Protein AF-A0A7J4KVK4-F1 (afdb_monomer_lite)

pLDDT: mean 84.07, std 10.86, range [51.5, 96.31]

Organism: NCBI:txid3101447

Sequence (236 aa):
MPGIVFKVLVAAIILAALIAIFYQSFAYLFYPVKDLQAEIEKGFEL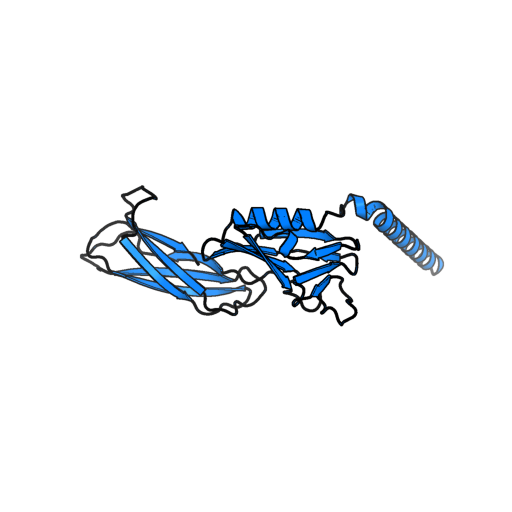AKANEGKIVESELFVAKAVQVLNTKNFEDSSTLAVFECTDFELCCKDTEECSLGLSFNTERKTLSVEKDSAVSPYYRCLYDRRLFVCKAFFGIKPAQAEISSVKAEKTLKLEQSSQLLIEFKYSNIGELDAFEELTARVQVFDKEDNNPLKQALFETEKAIPKIKAGEEKSSSIIAEFSRAGSFDVKIEI

Structure (mmCIF, N/CA/C/O backbone):
data_AF-A0A7J4KVK4-F1
#
_entry.id   AF-A0A7J4KVK4-F1
#
loop_
_atom_site.group_PDB
_atom_site.id
_atom_site.type_symbol
_atom_site.label_atom_id
_atom_site.label_alt_id
_atom_site.label_comp_id
_atom_site.label_asym_id
_atom_site.label_entity_id
_atom_site.label_seq_id
_atom_site.pdbx_PDB_ins_code
_atom_site.Cartn_x
_atom_site.Cartn_y
_atom_site.Cartn_z
_atom_site.occupancy
_atom_site.B_iso_or_equiv
_atom_site.auth_seq_id
_atom_site.auth_comp_id
_atom_site.auth_asym_id
_atom_site.auth_atom_id
_atom_site.pdbx_PDB_model_num
ATOM 1 N N . MET A 1 1 ? 61.123 6.813 -9.281 1.00 54.22 1 MET A N 1
ATOM 2 C CA . MET A 1 1 ? 59.744 6.757 -8.743 1.00 54.22 1 MET A CA 1
ATOM 3 C C . MET A 1 1 ? 58.605 7.042 -9.744 1.00 54.22 1 MET A C 1
ATOM 5 O O . MET A 1 1 ? 57.563 6.432 -9.541 1.00 54.22 1 MET A O 1
ATOM 9 N N . PRO A 1 2 ? 58.732 7.832 -10.838 1.00 60.94 2 PRO A N 1
ATOM 10 C CA . PRO A 1 2 ? 57.579 8.113 -11.720 1.00 60.94 2 PRO A CA 1
ATOM 11 C C . PRO A 1 2 ? 57.110 6.908 -12.562 1.00 60.94 2 PRO A C 1
ATOM 13 O O . PRO A 1 2 ? 55.928 6.785 -12.869 1.00 60.94 2 PRO A O 1
ATOM 16 N N . GLY A 1 3 ? 58.004 5.961 -12.875 1.00 66.25 3 GLY A N 1
ATOM 17 C CA . GLY A 1 3 ? 57.658 4.771 -13.665 1.00 66.25 3 GLY A CA 1
ATOM 18 C C . GLY A 1 3 ? 56.798 3.729 -12.938 1.00 66.25 3 GLY A C 1
ATOM 19 O O . GLY A 1 3 ? 56.128 2.940 -13.596 1.00 66.25 3 GLY A O 1
ATOM 20 N N . ILE A 1 4 ? 56.791 3.716 -11.599 1.00 75.94 4 ILE A N 1
ATOM 21 C CA . ILE A 1 4 ? 55.932 2.808 -10.817 1.00 75.94 4 ILE A CA 1
ATOM 22 C C . ILE A 1 4 ? 54.505 3.361 -10.785 1.00 75.94 4 ILE A C 1
ATOM 24 O O . ILE A 1 4 ? 53.563 2.627 -11.058 1.00 75.94 4 ILE A O 1
ATOM 28 N N . VAL A 1 5 ? 54.359 4.670 -10.555 1.00 79.00 5 VAL A N 1
ATOM 29 C CA . VAL A 1 5 ? 53.058 5.357 -10.543 1.00 79.00 5 VAL A CA 1
ATOM 30 C C . VAL A 1 5 ? 52.348 5.214 -11.893 1.00 79.00 5 VAL A C 1
ATOM 32 O O . VAL A 1 5 ? 51.176 4.856 -11.933 1.00 79.00 5 VAL A O 1
ATOM 35 N N . PHE A 1 6 ? 53.072 5.391 -13.004 1.00 83.19 6 PHE A N 1
ATOM 36 C CA . PHE A 1 6 ? 52.513 5.214 -14.348 1.00 83.19 6 PHE A CA 1
ATOM 37 C C . PHE A 1 6 ? 52.029 3.778 -14.611 1.00 83.19 6 PHE A C 1
ATOM 39 O O . PHE A 1 6 ? 50.934 3.579 -15.129 1.00 83.19 6 PHE A O 1
ATOM 46 N N . LYS A 1 7 ? 52.801 2.761 -14.203 1.00 84.38 7 LYS A N 1
ATOM 47 C CA . LYS A 1 7 ? 52.412 1.348 -14.367 1.00 84.38 7 LYS A CA 1
ATOM 48 C C . LYS A 1 7 ? 51.175 0.981 -13.547 1.00 84.38 7 LYS A C 1
ATOM 50 O O . LYS A 1 7 ? 50.325 0.250 -14.045 1.00 84.38 7 LYS A O 1
ATOM 55 N N . VAL A 1 8 ? 51.061 1.499 -12.323 1.00 86.69 8 VAL A N 1
ATOM 56 C CA . VAL A 1 8 ? 49.885 1.281 -11.464 1.00 86.69 8 VAL A CA 1
ATOM 57 C C . VAL A 1 8 ? 48.644 1.938 -12.066 1.00 86.69 8 VAL A C 1
ATOM 59 O O . VAL A 1 8 ? 47.591 1.309 -12.114 1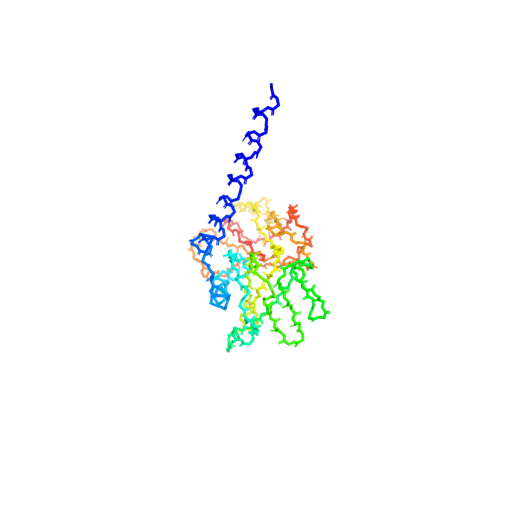.00 86.69 8 VAL A O 1
ATOM 62 N N . LEU A 1 9 ? 48.772 3.159 -12.595 1.00 89.50 9 LEU A N 1
ATOM 63 C CA . LEU A 1 9 ? 47.665 3.861 -13.248 1.00 89.50 9 LEU A CA 1
ATOM 64 C C . LEU A 1 9 ? 47.160 3.100 -14.485 1.00 89.50 9 LEU A C 1
ATOM 66 O O . LEU A 1 9 ? 45.962 2.883 -14.633 1.00 89.50 9 LEU A O 1
ATOM 70 N N . VAL A 1 10 ? 48.074 2.641 -15.346 1.00 90.06 10 VAL A N 1
ATOM 71 C CA . VAL A 1 10 ? 47.724 1.855 -16.540 1.00 90.06 10 VAL A CA 1
ATOM 72 C C . VAL A 1 10 ? 47.058 0.532 -16.152 1.00 90.06 10 VAL A C 1
ATOM 74 O O . VAL A 1 10 ? 46.044 0.169 -16.742 1.00 90.06 10 VAL A O 1
ATOM 77 N N . ALA A 1 11 ? 47.565 -0.161 -15.128 1.00 91.06 11 ALA A N 1
ATOM 78 C CA . ALA A 1 11 ? 46.945 -1.386 -14.627 1.00 91.06 11 ALA A CA 1
ATOM 79 C C . ALA A 1 11 ? 45.529 -1.142 -14.074 1.00 91.06 11 ALA A C 1
ATOM 81 O O . ALA A 1 11 ? 44.636 -1.943 -14.336 1.00 91.06 11 ALA A O 1
ATOM 82 N N . ALA A 1 12 ? 45.301 -0.027 -13.371 1.00 91.12 12 ALA A N 1
ATOM 83 C CA . ALA A 1 12 ? 43.978 0.344 -12.869 1.00 91.12 12 ALA A CA 1
ATOM 84 C C . ALA A 1 12 ? 42.988 0.646 -14.005 1.00 91.12 12 ALA A C 1
ATOM 86 O O . ALA A 1 12 ? 41.846 0.201 -13.945 1.00 91.12 12 ALA A O 1
ATOM 87 N N . ILE A 1 13 ? 43.429 1.338 -15.063 1.00 93.25 13 ILE A N 1
ATOM 88 C CA . ILE A 1 13 ? 42.598 1.607 -16.248 1.00 93.25 13 ILE A CA 1
ATOM 89 C C . ILE A 1 13 ? 42.237 0.300 -16.961 1.00 93.25 13 ILE A C 1
ATOM 91 O O .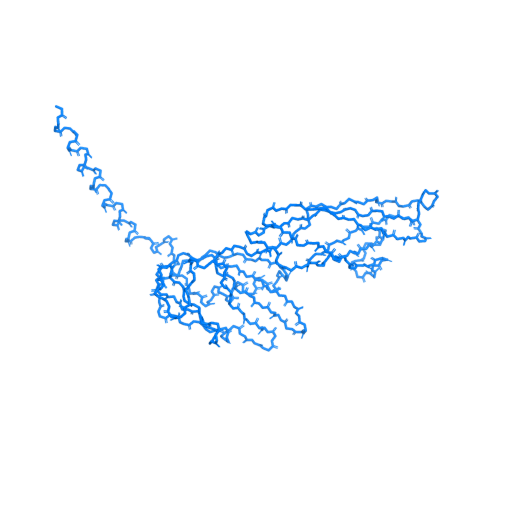 ILE A 1 13 ? 41.074 0.088 -17.295 1.00 93.25 13 ILE A O 1
ATOM 95 N N . ILE A 1 14 ? 43.209 -0.598 -17.161 1.00 92.69 14 ILE A N 1
ATOM 96 C CA . ILE A 1 14 ? 42.968 -1.906 -17.788 1.00 92.69 14 ILE A CA 1
ATOM 97 C C . ILE A 1 14 ? 42.003 -2.739 -16.938 1.00 92.69 14 ILE A C 1
ATOM 99 O O . ILE A 1 14 ? 41.073 -3.331 -17.479 1.00 92.69 14 ILE A O 1
ATOM 103 N N . LEU A 1 15 ? 42.180 -2.759 -15.615 1.00 94.19 15 LEU A N 1
ATOM 104 C CA . LEU A 1 15 ? 41.285 -3.468 -14.703 1.00 94.19 15 LEU A CA 1
ATOM 105 C C . LEU A 1 15 ? 3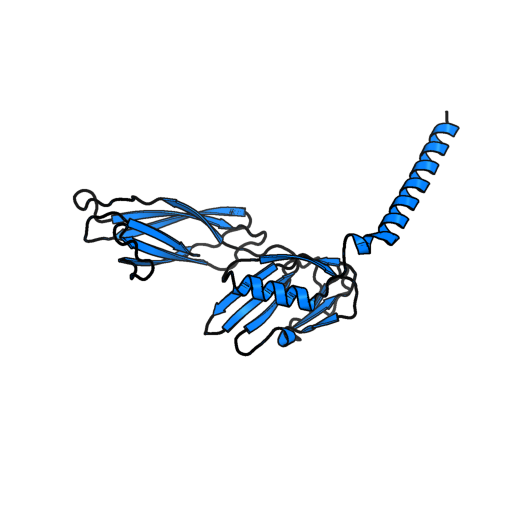9.864 -2.888 -14.739 1.00 94.19 15 LEU A C 1
ATOM 107 O O . LEU A 1 15 ? 38.908 -3.649 -14.835 1.00 94.19 15 LEU A O 1
ATOM 111 N N . ALA A 1 16 ? 39.716 -1.561 -14.724 1.00 92.19 16 ALA A N 1
ATOM 112 C CA . ALA A 1 16 ? 38.416 -0.903 -14.841 1.00 92.19 16 ALA A CA 1
ATOM 113 C C . ALA A 1 16 ? 37.737 -1.213 -16.185 1.00 92.19 16 ALA A C 1
ATOM 115 O O . ALA A 1 16 ? 36.544 -1.502 -16.212 1.00 92.19 16 ALA A O 1
ATOM 116 N N . ALA A 1 17 ? 38.495 -1.229 -17.286 1.00 92.12 17 ALA A N 1
ATOM 117 C CA . ALA A 1 17 ? 37.983 -1.609 -18.600 1.00 92.12 17 ALA A CA 1
ATOM 118 C C . ALA A 1 17 ? 37.543 -3.082 -18.642 1.00 92.12 17 ALA A C 1
ATOM 120 O O . ALA A 1 17 ? 36.482 -3.387 -19.177 1.00 92.12 17 ALA A O 1
ATOM 121 N N . LEU A 1 18 ? 38.312 -3.993 -18.037 1.00 91.94 18 LEU A N 1
ATOM 122 C CA . LEU A 1 18 ? 37.942 -5.408 -17.939 1.00 91.94 18 LEU A CA 1
ATOM 123 C C . LEU A 1 18 ? 36.696 -5.618 -17.074 1.00 91.94 18 LEU A C 1
ATOM 125 O O . LEU A 1 18 ? 35.830 -6.399 -17.457 1.00 91.94 18 LEU A O 1
ATOM 129 N N . ILE A 1 19 ? 36.573 -4.902 -15.951 1.00 88.44 19 ILE A N 1
ATOM 130 C CA . ILE A 1 19 ? 35.366 -4.922 -15.115 1.00 88.44 19 ILE A CA 1
ATOM 131 C C . ILE A 1 19 ? 34.169 -4.389 -15.905 1.00 88.44 19 ILE A C 1
ATOM 133 O O . ILE A 1 19 ? 33.115 -5.012 -15.876 1.00 88.44 19 ILE A O 1
ATOM 137 N N . ALA A 1 20 ? 34.325 -3.291 -16.649 1.00 84.44 20 ALA A N 1
ATOM 138 C CA . ALA A 1 20 ? 33.256 -2.732 -17.473 1.00 84.44 20 ALA A CA 1
ATOM 139 C C . ALA A 1 20 ? 32.810 -3.705 -18.577 1.00 84.44 20 ALA A C 1
ATOM 141 O O . ALA A 1 20 ? 31.614 -3.929 -18.739 1.00 84.44 20 ALA A O 1
ATOM 142 N N . ILE A 1 21 ? 33.751 -4.345 -19.282 1.00 85.75 21 ILE A N 1
ATOM 143 C CA . ILE A 1 21 ? 33.449 -5.361 -20.304 1.00 85.75 21 ILE A CA 1
ATOM 144 C C . ILE A 1 21 ? 32.762 -6.573 -19.673 1.00 85.75 21 ILE A C 1
ATOM 146 O O . ILE A 1 21 ? 31.786 -7.077 -20.228 1.00 85.75 21 ILE A O 1
ATOM 150 N N . PHE A 1 22 ? 33.244 -7.038 -18.517 1.00 84.12 22 PHE A N 1
ATOM 151 C CA . PHE A 1 22 ? 32.629 -8.145 -17.790 1.00 84.12 22 PHE A CA 1
ATOM 152 C C . PHE A 1 22 ? 31.205 -7.789 -17.359 1.00 84.12 22 PHE A C 1
ATOM 154 O O . PHE A 1 22 ? 30.279 -8.553 -17.607 1.00 84.12 22 PHE A O 1
ATOM 161 N N . TYR A 1 23 ? 31.001 -6.599 -16.798 1.00 78.69 23 TYR A N 1
ATOM 162 C CA . TYR A 1 23 ? 29.679 -6.129 -16.407 1.00 78.69 23 TYR A CA 1
ATOM 163 C C . TYR A 1 23 ? 28.755 -6.038 -17.624 1.00 78.69 23 TYR A C 1
ATOM 165 O O . TYR A 1 23 ? 27.679 -6.612 -17.616 1.00 78.69 23 TYR A O 1
ATOM 173 N N . GLN A 1 24 ? 29.195 -5.435 -18.726 1.00 75.56 24 GLN A N 1
ATOM 174 C CA . GLN A 1 24 ? 28.381 -5.301 -19.935 1.00 75.56 24 GLN A CA 1
ATOM 175 C C . GLN A 1 24 ? 28.065 -6.653 -20.602 1.00 75.56 24 GLN A C 1
ATOM 177 O O . GLN A 1 24 ? 26.978 -6.836 -21.143 1.00 75.56 24 GLN A O 1
ATOM 182 N N . SER A 1 25 ? 28.991 -7.616 -20.532 1.00 77.31 25 SER A N 1
ATOM 183 C CA . SER A 1 25 ? 28.839 -8.939 -21.155 1.00 77.31 25 SER A CA 1
ATOM 184 C C . SER A 1 25 ? 28.104 -9.953 -20.281 1.00 77.31 25 SER A C 1
ATOM 186 O O . SER A 1 25 ? 27.640 -10.953 -20.811 1.00 77.31 25 SER A O 1
ATOM 188 N N . PHE A 1 26 ? 28.019 -9.744 -18.965 1.00 74.12 26 PHE A N 1
ATOM 189 C CA . PHE A 1 26 ? 27.413 -10.702 -18.032 1.00 74.12 26 PHE A CA 1
ATOM 190 C C . PHE A 1 26 ? 26.293 -10.100 -17.169 1.00 74.12 26 PHE A C 1
ATOM 192 O O . PHE A 1 26 ? 25.634 -10.849 -16.454 1.00 74.12 26 PHE A O 1
ATOM 199 N N . ALA A 1 27 ? 26.006 -8.794 -17.253 1.00 64.06 27 ALA A N 1
ATOM 200 C CA . ALA A 1 27 ? 24.924 -8.150 -16.495 1.00 64.06 27 ALA A CA 1
ATOM 201 C C . ALA A 1 27 ? 23.565 -8.823 -16.721 1.00 64.06 27 ALA A C 1
ATOM 203 O O . ALA A 1 27 ? 22.820 -8.999 -15.763 1.00 64.06 27 ALA A O 1
ATOM 204 N N . TYR A 1 28 ? 23.272 -9.287 -17.940 1.00 60.38 28 TYR A N 1
ATOM 205 C CA . TYR A 1 28 ? 22.006 -9.963 -18.250 1.00 60.38 28 TYR A CA 1
ATOM 206 C C . TYR A 1 28 ? 21.816 -11.305 -17.514 1.00 60.38 28 TYR A C 1
ATOM 208 O O . TYR A 1 28 ? 20.685 -11.764 -17.382 1.00 60.38 28 TYR A O 1
ATOM 216 N N . LEU A 1 29 ? 22.894 -11.951 -17.041 1.00 64.38 29 LEU A N 1
ATOM 217 C CA . LEU A 1 29 ? 22.801 -13.179 -16.236 1.00 64.38 29 LEU A CA 1
ATOM 218 C C . LEU A 1 29 ? 22.441 -12.888 -14.776 1.00 64.38 29 LEU A C 1
ATOM 220 O O . LEU A 1 29 ? 21.858 -13.743 -14.115 1.00 64.38 29 LEU A O 1
ATOM 224 N N . PHE A 1 30 ? 22.799 -11.705 -14.272 1.00 61.00 30 PHE A N 1
ATOM 225 C CA . PHE A 1 30 ? 22.498 -11.280 -12.903 1.00 61.00 30 PHE A CA 1
ATOM 226 C C . PHE A 1 30 ? 21.196 -10.470 -12.821 1.00 61.00 30 PHE A C 1
ATOM 228 O O . PHE A 1 30 ? 20.533 -10.495 -11.789 1.00 61.00 30 PHE A O 1
ATOM 235 N N . TYR A 1 31 ? 20.801 -9.823 -13.920 1.00 59.72 31 TYR A N 1
ATOM 236 C CA . TYR A 1 31 ? 19.560 -9.067 -14.069 1.00 59.72 31 TYR A CA 1
ATOM 237 C C . TYR A 1 31 ? 18.799 -9.587 -15.293 1.00 59.72 31 TYR A C 1
ATOM 239 O O . TYR A 1 31 ? 18.891 -8.992 -16.372 1.00 59.72 31 TYR A O 1
ATOM 247 N N . PRO A 1 32 ? 18.086 -10.725 -15.180 1.00 62.38 32 PRO A N 1
ATOM 248 C CA . PRO A 1 32 ? 17.264 -11.195 -16.280 1.00 62.38 32 PRO A CA 1
ATOM 249 C C . PRO A 1 32 ? 16.230 -10.118 -16.595 1.00 62.38 32 PRO A C 1
ATOM 251 O O . PRO A 1 32 ? 15.482 -9.692 -15.715 1.00 62.38 32 PRO A O 1
ATOM 254 N N . VAL A 1 33 ? 16.201 -9.677 -17.851 1.00 66.94 33 VAL A N 1
ATOM 255 C CA . VAL A 1 33 ? 15.139 -8.809 -18.357 1.00 66.94 33 VAL A CA 1
ATOM 256 C C . VAL A 1 33 ? 13.840 -9.582 -18.200 1.00 66.94 33 VAL A C 1
ATOM 258 O O . VAL A 1 33 ? 13.616 -10.579 -18.890 1.00 66.94 33 VAL A O 1
ATOM 261 N N . LYS A 1 34 ? 13.017 -9.170 -17.242 1.00 71.06 34 LYS A N 1
ATOM 262 C CA . LYS A 1 34 ? 11.710 -9.781 -17.037 1.00 71.06 34 LYS A CA 1
ATOM 263 C C . LYS A 1 34 ? 10.688 -9.081 -17.926 1.00 71.06 34 LYS A C 1
ATOM 265 O O . LYS A 1 34 ? 10.829 -7.904 -18.253 1.00 71.06 34 LYS A O 1
ATOM 270 N N . ASP A 1 35 ? 9.653 -9.819 -18.303 1.00 80.75 35 ASP A N 1
ATOM 271 C CA . ASP A 1 35 ? 8.505 -9.249 -18.997 1.00 80.75 35 ASP A CA 1
ATOM 272 C C . ASP A 1 35 ? 7.730 -8.340 -18.032 1.00 80.75 35 ASP A C 1
ATOM 274 O O . ASP A 1 35 ? 7.173 -8.808 -17.035 1.00 80.75 35 ASP A O 1
ATOM 278 N N . LEU A 1 36 ? 7.724 -7.035 -18.318 1.00 82.25 36 LEU A N 1
ATOM 279 C CA . LEU A 1 36 ? 7.067 -6.027 -17.490 1.00 82.25 36 LEU A CA 1
ATOM 280 C C . LEU A 1 36 ? 5.567 -6.311 -17.356 1.00 82.25 36 LEU A C 1
ATOM 282 O O . LEU A 1 36 ? 5.014 -6.118 -16.275 1.00 82.25 36 LEU A O 1
ATOM 286 N N . GLN A 1 37 ? 4.913 -6.810 -18.411 1.00 87.75 37 GLN A N 1
ATOM 287 C CA . GLN A 1 37 ? 3.494 -7.144 -18.341 1.00 87.75 37 GLN A CA 1
ATOM 288 C C . GLN A 1 37 ? 3.253 -8.277 -17.335 1.00 87.75 37 GLN A C 1
ATOM 290 O O . GLN A 1 37 ? 2.449 -8.124 -16.416 1.00 87.75 37 GLN A O 1
ATOM 295 N N . ALA A 1 38 ? 3.987 -9.383 -17.460 1.00 88.12 38 ALA A N 1
ATOM 296 C CA . ALA A 1 38 ? 3.823 -10.536 -16.575 1.00 88.12 38 ALA A CA 1
ATOM 297 C C . ALA A 1 38 ? 4.128 -10.197 -15.102 1.00 88.12 38 ALA A C 1
ATOM 299 O O . ALA A 1 38 ? 3.473 -10.702 -14.189 1.00 88.12 38 ALA A O 1
ATOM 300 N N . GLU A 1 39 ? 5.107 -9.326 -14.848 1.00 88.06 39 GLU A N 1
ATOM 301 C CA . GLU A 1 39 ? 5.448 -8.907 -13.484 1.00 88.06 39 GLU A CA 1
ATOM 302 C C . GLU A 1 39 ? 4.397 -7.973 -12.874 1.00 88.06 39 GLU A C 1
ATOM 304 O O . GLU A 1 39 ? 4.123 -8.089 -11.679 1.00 88.06 39 GLU A O 1
ATOM 309 N N . ILE A 1 40 ? 3.760 -7.111 -13.676 1.00 90.94 40 ILE A N 1
ATOM 310 C CA . ILE A 1 40 ? 2.615 -6.306 -13.224 1.00 90.94 40 ILE A CA 1
ATOM 311 C C . ILE A 1 40 ? 1.416 -7.207 -12.910 1.00 90.94 40 ILE A C 1
ATOM 313 O O . ILE A 1 40 ? 0.812 -7.053 -11.851 1.00 90.94 40 ILE A O 1
ATOM 317 N N . GLU A 1 41 ? 1.094 -8.175 -13.775 1.00 93.12 41 GLU A N 1
ATOM 318 C CA . GLU A 1 41 ? 0.010 -9.143 -13.534 1.00 93.12 41 GLU A CA 1
ATOM 319 C C . GLU A 1 41 ? 0.235 -9.897 -12.217 1.00 93.12 41 GLU A C 1
ATOM 321 O O . GLU A 1 41 ? -0.639 -9.940 -11.350 1.00 93.12 41 GLU A O 1
ATOM 326 N N . LYS A 1 42 ? 1.449 -10.417 -12.015 1.00 93.19 42 LYS A N 1
ATOM 327 C CA . LYS A 1 42 ? 1.838 -11.085 -10.770 1.00 93.19 42 LYS A CA 1
ATOM 328 C C . LYS A 1 42 ? 1.753 -10.151 -9.559 1.00 93.19 42 LYS A C 1
ATOM 330 O O . LYS A 1 42 ? 1.289 -10.572 -8.500 1.00 93.19 42 LYS A O 1
ATOM 335 N N . GLY A 1 43 ? 2.198 -8.903 -9.702 1.00 93.44 43 GLY A N 1
ATOM 336 C CA . GLY A 1 43 ? 2.107 -7.880 -8.662 1.00 93.44 43 GLY A CA 1
ATOM 337 C C . GLY A 1 43 ? 0.662 -7.601 -8.248 1.00 93.44 43 GLY A C 1
ATOM 338 O O . GLY A 1 43 ? 0.359 -7.572 -7.055 1.00 93.44 43 GLY A O 1
ATOM 339 N N . PHE A 1 44 ? -0.249 -7.482 -9.216 1.00 95.62 44 PHE A 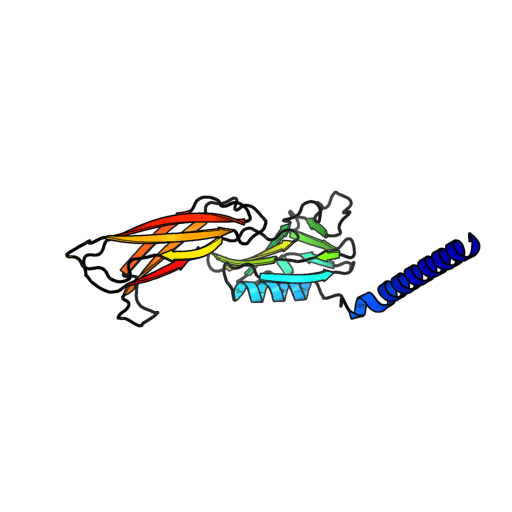N 1
ATOM 340 C CA . PHE A 1 44 ? -1.679 -7.319 -8.958 1.00 95.62 44 PHE A CA 1
ATOM 341 C C . PHE A 1 44 ? -2.300 -8.535 -8.282 1.00 95.62 44 PHE A C 1
ATOM 343 O O . PHE A 1 44 ? -3.028 -8.356 -7.312 1.00 95.62 44 PHE A O 1
ATOM 350 N N . GLU A 1 45 ? -1.990 -9.759 -8.705 1.00 95.12 45 GLU A N 1
ATOM 351 C CA . GLU A 1 45 ? -2.515 -10.958 -8.038 1.00 95.12 45 GLU A CA 1
ATOM 352 C C . GLU A 1 45 ? -2.046 -11.065 -6.578 1.00 95.12 45 GLU A C 1
ATOM 354 O O . GLU A 1 45 ? -2.840 -11.356 -5.679 1.00 95.12 45 GLU A O 1
ATOM 359 N N . LEU A 1 46 ? -0.779 -10.739 -6.301 1.00 94.88 46 LEU A N 1
ATOM 360 C CA . LEU A 1 46 ? -0.269 -10.680 -4.928 1.00 94.88 46 LEU A CA 1
ATOM 361 C C . LEU A 1 46 ? -0.946 -9.577 -4.103 1.00 94.88 46 LEU A C 1
ATOM 363 O O . LEU A 1 46 ? -1.249 -9.794 -2.928 1.00 94.88 46 LEU A O 1
ATOM 367 N N . ALA A 1 47 ? -1.204 -8.413 -4.702 1.00 95.50 47 ALA A N 1
ATOM 368 C CA . ALA A 1 47 ? -1.881 -7.302 -4.040 1.00 95.50 47 ALA A CA 1
ATOM 369 C C . ALA A 1 47 ? -3.379 -7.571 -3.811 1.00 95.50 47 ALA A C 1
ATOM 371 O O . ALA A 1 47 ? -3.913 -7.164 -2.784 1.00 95.50 47 ALA A O 1
ATOM 372 N N . LYS A 1 48 ? -4.059 -8.310 -4.700 1.00 94.56 48 LYS A N 1
ATOM 373 C CA . LYS A 1 48 ? -5.433 -8.797 -4.475 1.00 94.56 48 LYS A CA 1
ATOM 374 C C . LYS A 1 48 ? -5.494 -9.762 -3.290 1.00 94.56 48 LYS A C 1
ATOM 376 O O . LYS A 1 48 ? -6.406 -9.674 -2.477 1.00 94.56 48 LYS A O 1
ATOM 381 N N . ALA A 1 49 ? -4.507 -10.653 -3.162 1.00 93.69 49 ALA A N 1
ATOM 382 C CA . ALA A 1 49 ? -4.410 -11.568 -2.023 1.00 93.69 49 ALA A CA 1
ATOM 383 C C . ALA A 1 49 ? -4.095 -10.852 -0.692 1.00 93.69 49 ALA A C 1
ATOM 385 O O . ALA A 1 49 ? -4.400 -11.380 0.376 1.00 93.69 49 ALA A O 1
ATOM 386 N N . ASN A 1 50 ? -3.498 -9.658 -0.753 1.00 91.88 50 ASN A N 1
ATOM 387 C CA . ASN A 1 50 ? -3.143 -8.822 0.394 1.00 91.88 50 ASN A CA 1
ATOM 388 C C . ASN A 1 50 ? -3.868 -7.472 0.320 1.00 91.88 50 ASN A C 1
ATOM 390 O O . ASN A 1 50 ? -3.227 -6.421 0.305 1.00 91.88 50 ASN A O 1
ATOM 394 N N . GLU A 1 51 ? -5.199 -7.514 0.247 1.00 89.62 51 GLU A N 1
ATOM 395 C CA . GLU A 1 51 ? -6.033 -6.326 0.062 1.00 89.62 51 GLU A CA 1
ATOM 396 C C . GLU A 1 51 ? -5.642 -5.173 1.007 1.00 89.62 51 GLU A C 1
ATOM 398 O O . GLU A 1 51 ? -5.387 -5.365 2.197 1.00 89.62 51 GLU A O 1
ATOM 403 N N . GLY A 1 52 ? -5.554 -3.965 0.447 1.00 87.19 52 GLY A N 1
ATOM 404 C CA . GLY A 1 52 ? -5.192 -2.736 1.150 1.00 87.19 52 GLY A CA 1
ATOM 405 C C . GLY A 1 52 ? -3.700 -2.556 1.418 1.00 87.19 52 GLY A C 1
ATOM 406 O O . GLY A 1 52 ? -3.270 -1.429 1.669 1.00 87.19 52 GLY A O 1
ATOM 407 N N . LYS A 1 53 ? -2.885 -3.609 1.289 1.00 91.69 53 LYS A N 1
ATOM 408 C CA . LYS A 1 53 ? -1.442 -3.551 1.537 1.00 91.69 53 LYS A CA 1
ATOM 409 C C . LYS A 1 53 ? -0.647 -3.344 0.251 1.00 91.69 53 LYS A C 1
ATOM 411 O O . LYS A 1 53 ? -0.989 -3.849 -0.815 1.00 91.69 53 LYS A O 1
ATOM 416 N N . ILE A 1 54 ? 0.452 -2.613 0.383 1.00 93.31 54 ILE A N 1
ATOM 417 C CA . ILE A 1 54 ? 1.480 -2.457 -0.634 1.00 93.31 54 ILE A CA 1
ATOM 418 C C . ILE A 1 54 ? 2.294 -3.747 -0.718 1.00 93.31 54 ILE A C 1
ATOM 420 O O . ILE A 1 54 ? 2.807 -4.243 0.286 1.00 93.31 54 ILE A O 1
ATOM 424 N N . VAL A 1 55 ? 2.452 -4.238 -1.941 1.00 93.44 55 VAL A N 1
ATOM 425 C CA . VAL A 1 55 ? 3.379 -5.300 -2.323 1.00 93.44 55 VAL A CA 1
ATOM 426 C C . VAL A 1 55 ? 4.452 -4.690 -3.217 1.00 93.44 55 VAL A C 1
ATOM 428 O O . VAL A 1 55 ? 4.142 -3.924 -4.123 1.00 93.44 55 VAL A O 1
ATOM 431 N N . GLU A 1 56 ? 5.710 -5.021 -2.971 1.00 91.12 56 GLU A N 1
ATOM 432 C CA . GLU A 1 56 ? 6.851 -4.525 -3.740 1.00 91.12 56 GLU A CA 1
ATOM 433 C C . GLU A 1 56 ? 7.375 -5.609 -4.687 1.00 91.12 56 GLU A C 1
ATOM 435 O O . GLU A 1 56 ? 7.374 -6.796 -4.350 1.00 91.12 56 GLU A O 1
ATOM 440 N N . SER A 1 57 ? 7.830 -5.200 -5.872 1.00 84.00 57 SER A N 1
ATOM 441 C CA . SER A 1 57 ? 8.617 -6.049 -6.764 1.00 84.00 57 SER A CA 1
ATOM 442 C C . SER A 1 57 ? 9.835 -5.285 -7.267 1.00 84.00 57 SER A C 1
ATOM 444 O O . SER A 1 57 ? 9.715 -4.134 -7.673 1.00 84.00 57 SER A O 1
ATOM 446 N N . GLU A 1 58 ? 10.994 -5.938 -7.292 1.00 75.06 58 GLU A N 1
ATOM 447 C CA . GLU A 1 58 ? 12.180 -5.417 -7.967 1.00 75.06 58 GLU A CA 1
ATOM 448 C C . GLU A 1 58 ? 12.205 -5.908 -9.415 1.00 75.06 58 GLU A C 1
ATOM 450 O O . GLU A 1 58 ? 12.136 -7.118 -9.703 1.00 75.06 58 GLU A O 1
ATOM 455 N N . LEU A 1 59 ? 12.314 -4.956 -10.341 1.00 75.75 59 LEU A N 1
ATOM 456 C CA . LEU A 1 59 ? 12.239 -5.222 -11.761 1.00 75.75 59 LEU A CA 1
ATOM 457 C C . LEU A 1 59 ? 13.339 -4.483 -12.521 1.00 75.75 59 LEU A C 1
ATOM 459 O O . LEU A 1 59 ? 13.452 -3.263 -12.475 1.00 75.75 59 LEU A O 1
ATOM 463 N N . PHE A 1 60 ? 14.129 -5.223 -13.293 1.00 72.25 60 PHE A N 1
ATOM 464 C CA . PHE A 1 60 ? 14.963 -4.615 -14.322 1.00 72.25 60 PHE A CA 1
ATOM 465 C C . PHE A 1 60 ? 14.218 -4.673 -15.652 1.00 72.25 60 PHE A C 1
ATOM 467 O O . PHE A 1 60 ? 13.917 -5.764 -16.148 1.00 72.25 60 PHE A O 1
ATOM 474 N N . VAL A 1 61 ? 13.915 -3.505 -16.217 1.00 71.75 61 VAL A N 1
ATOM 475 C CA . VAL A 1 61 ? 13.210 -3.387 -17.492 1.00 71.75 61 VAL A CA 1
ATOM 476 C C . VAL A 1 61 ? 14.204 -2.922 -18.545 1.00 71.75 61 VAL A C 1
ATOM 478 O O . VAL A 1 61 ? 14.761 -1.829 -18.452 1.00 71.75 61 VAL A O 1
ATOM 481 N N . ALA A 1 62 ? 14.437 -3.749 -19.560 1.00 68.00 62 ALA A N 1
ATOM 482 C CA . ALA A 1 62 ? 15.163 -3.298 -20.739 1.00 68.00 62 ALA A CA 1
ATOM 483 C C . ALA A 1 62 ? 14.242 -2.451 -21.620 1.00 68.00 62 ALA A C 1
ATOM 485 O O . ALA A 1 62 ? 13.030 -2.672 -21.661 1.00 68.00 62 ALA A O 1
ATOM 486 N N . LYS A 1 63 ? 14.833 -1.538 -22.387 1.00 68.25 63 LYS A N 1
ATOM 487 C CA . LYS A 1 63 ? 14.216 -0.813 -23.489 1.00 68.25 63 LYS A CA 1
ATOM 488 C C . LYS A 1 63 ? 13.794 -1.810 -24.564 1.00 68.25 63 LYS A C 1
ATOM 490 O O . LYS A 1 63 ? 14.464 -2.027 -25.572 1.00 68.25 63 LYS A O 1
ATOM 495 N N . ALA A 1 64 ? 12.650 -2.422 -24.338 1.00 60.44 64 ALA A N 1
ATOM 496 C CA . ALA A 1 64 ? 11.843 -3.043 -25.359 1.00 60.44 64 ALA A CA 1
ATOM 497 C C . ALA A 1 64 ? 10.755 -2.037 -25.749 1.00 60.44 64 ALA A C 1
ATOM 499 O O . ALA A 1 64 ? 10.327 -1.234 -24.924 1.00 60.44 64 ALA A O 1
ATOM 500 N N . VAL A 1 65 ? 10.299 -2.071 -27.003 1.00 55.41 65 VAL A N 1
ATOM 501 C CA . VAL A 1 65 ? 9.166 -1.259 -27.485 1.00 55.41 65 VAL A CA 1
ATOM 502 C C . VAL A 1 65 ? 7.869 -1.805 -26.869 1.00 55.41 65 VAL A C 1
ATOM 504 O O . VAL A 1 65 ? 7.041 -2.404 -27.549 1.00 55.41 65 VAL A O 1
ATOM 507 N N . GLN A 1 66 ? 7.731 -1.685 -25.553 1.00 69.56 66 GLN A N 1
ATOM 508 C CA . GLN A 1 66 ? 6.560 -2.095 -24.801 1.00 69.56 66 GLN A CA 1
ATOM 509 C C . GLN A 1 66 ? 5.822 -0.837 -24.370 1.00 69.56 66 GLN A C 1
ATOM 511 O O . GLN A 1 66 ? 6.287 -0.077 -23.524 1.00 69.56 66 GLN A O 1
ATOM 516 N N . VAL A 1 67 ? 4.670 -0.627 -25.001 1.00 83.00 67 VAL A N 1
ATOM 517 C CA . VAL A 1 67 ? 3.659 0.319 -24.543 1.00 83.00 67 VAL A CA 1
ATOM 518 C C . VAL A 1 67 ? 2.577 -0.513 -23.874 1.00 83.00 67 VAL A C 1
ATOM 520 O O . VAL A 1 67 ? 1.841 -1.238 -24.544 1.00 83.00 67 VAL A O 1
ATOM 523 N N . LEU A 1 68 ? 2.503 -0.443 -22.553 1.00 87.75 68 LEU A N 1
ATOM 524 C CA . LEU A 1 68 ? 1.505 -1.148 -21.762 1.00 87.75 68 LEU A CA 1
ATOM 525 C C . LEU A 1 68 ? 0.301 -0.246 -21.551 1.00 87.75 68 LEU A C 1
ATOM 527 O O . LEU A 1 68 ? 0.453 0.913 -21.177 1.00 87.75 68 LEU A O 1
ATOM 531 N N . ASN A 1 69 ? -0.900 -0.771 -21.772 1.00 90.75 69 ASN A N 1
ATOM 532 C CA . ASN A 1 69 ? -2.146 -0.072 -21.479 1.00 90.75 69 ASN A CA 1
ATOM 533 C C . ASN A 1 69 ? -2.790 -0.683 -20.233 1.00 90.75 69 ASN A C 1
ATOM 535 O O . ASN A 1 69 ? -2.802 -1.906 -20.108 1.00 90.75 69 ASN A O 1
ATOM 539 N N . THR A 1 70 ? -3.372 0.128 -19.343 1.00 91.50 70 THR A N 1
ATOM 540 C CA . THR A 1 70 ? -4.066 -0.407 -18.153 1.00 91.50 70 THR A CA 1
ATOM 541 C C . THR A 1 70 ? -5.158 -1.410 -18.521 1.00 91.50 70 THR A C 1
ATOM 543 O O . THR A 1 70 ? -5.341 -2.385 -17.804 1.00 91.50 70 THR A O 1
ATOM 546 N N . LYS A 1 71 ? -5.812 -1.250 -19.681 1.00 91.38 71 LYS A N 1
ATOM 547 C CA . LYS A 1 71 ? -6.833 -2.184 -20.181 1.00 91.38 71 LYS A CA 1
ATOM 548 C C . LYS A 1 71 ? -6.339 -3.617 -20.354 1.00 91.38 71 LYS A C 1
ATOM 550 O O . LYS A 1 71 ? -7.154 -4.529 -20.303 1.00 91.38 71 LYS A O 1
ATOM 555 N N . ASN A 1 72 ? -5.037 -3.828 -20.553 1.00 91.31 72 ASN A N 1
ATOM 556 C CA . ASN A 1 72 ? -4.458 -5.169 -20.639 1.00 91.31 72 ASN A CA 1
ATOM 557 C C . ASN A 1 72 ? -4.550 -5.926 -19.302 1.00 91.31 72 ASN A C 1
ATOM 559 O O . ASN A 1 72 ? -4.428 -7.144 -19.291 1.00 91.31 72 ASN A O 1
ATOM 563 N N . PHE A 1 73 ? -4.784 -5.208 -18.203 1.00 93.06 73 PHE A N 1
ATOM 564 C CA . PHE A 1 73 ? -4.849 -5.718 -16.835 1.00 93.06 73 PHE A CA 1
ATOM 565 C C . PHE A 1 73 ? -6.245 -5.536 -16.211 1.00 93.06 73 PHE A C 1
ATOM 567 O O . PHE A 1 73 ? -6.427 -5.755 -15.014 1.00 93.06 73 PHE A O 1
ATOM 574 N N . GLU A 1 74 ? -7.222 -5.080 -17.001 1.00 93.44 74 GLU A N 1
ATOM 575 C CA . GLU A 1 74 ? -8.609 -4.890 -16.578 1.00 93.44 74 GLU A CA 1
ATOM 576 C C . GLU A 1 74 ? -9.445 -6.125 -16.947 1.00 93.44 74 GLU A C 1
ATOM 578 O O . GLU A 1 74 ? -9.322 -6.683 -18.038 1.00 93.44 74 GLU A O 1
ATOM 583 N N . ASP A 1 75 ? -10.339 -6.532 -16.047 1.00 92.31 75 ASP A N 1
ATOM 584 C CA . ASP A 1 75 ? -11.304 -7.613 -16.272 1.00 92.31 75 ASP A CA 1
ATOM 585 C C . ASP A 1 75 ? -12.666 -7.253 -15.646 1.00 92.31 75 ASP A C 1
ATOM 587 O O . ASP A 1 75 ? -12.879 -6.135 -15.178 1.00 92.31 75 ASP A O 1
ATOM 591 N N . SER A 1 76 ? -13.629 -8.182 -15.631 1.00 90.50 76 SER A N 1
ATOM 592 C CA . SER A 1 76 ? -14.966 -7.935 -15.059 1.00 90.50 76 SER A CA 1
ATOM 593 C C . SER A 1 76 ? -14.978 -7.612 -13.557 1.00 90.50 76 SER A C 1
ATOM 595 O O . SER A 1 76 ? -16.003 -7.183 -13.033 1.00 90.50 76 SER A O 1
ATOM 597 N N . SER A 1 77 ? -13.873 -7.871 -12.867 1.00 91.62 77 SER A N 1
ATOM 598 C CA . SER A 1 77 ? -13.673 -7.728 -11.427 1.00 91.62 77 SER A CA 1
ATOM 599 C C . SER A 1 77 ? -12.495 -6.825 -11.051 1.00 91.62 77 SER A C 1
ATOM 601 O O . SER A 1 77 ? -12.340 -6.530 -9.870 1.00 91.62 77 SER A O 1
ATOM 603 N N . THR A 1 78 ? -11.693 -6.365 -12.014 1.00 94.06 78 THR A N 1
ATOM 604 C CA . THR A 1 78 ? -10.439 -5.641 -11.778 1.00 94.06 78 THR A CA 1
ATOM 605 C C . THR A 1 78 ? -10.381 -4.369 -12.615 1.00 94.06 78 THR A C 1
ATOM 607 O O . THR A 1 78 ? -10.507 -4.409 -13.837 1.00 94.06 78 THR A O 1
ATOM 610 N N . LEU A 1 79 ? -10.121 -3.242 -11.957 1.00 94.56 79 LEU A N 1
ATOM 611 C CA . LEU A 1 79 ? -9.732 -1.983 -12.577 1.00 94.56 79 LEU A CA 1
ATOM 612 C C . LEU A 1 79 ? -8.240 -1.753 -12.324 1.00 94.56 79 LEU A C 1
ATOM 614 O O . LEU A 1 79 ? -7.819 -1.719 -11.170 1.00 94.56 79 LEU A O 1
ATOM 618 N N . ALA A 1 80 ? -7.459 -1.543 -13.380 1.00 94.88 80 ALA A N 1
ATOM 619 C CA . ALA A 1 80 ? -6.036 -1.254 -13.275 1.00 94.88 80 ALA A CA 1
ATOM 620 C C . ALA A 1 80 ? -5.750 0.243 -13.439 1.00 94.88 80 ALA A C 1
ATOM 622 O O . ALA A 1 80 ? -6.343 0.933 -14.271 1.00 94.88 80 ALA A O 1
ATOM 623 N N . VAL A 1 81 ? -4.807 0.752 -12.652 1.00 93.06 81 VAL A N 1
ATOM 624 C CA . VAL A 1 81 ? -4.346 2.141 -12.717 1.00 93.06 81 VAL A CA 1
ATOM 625 C C . VAL A 1 81 ? -2.832 2.166 -12.599 1.00 93.06 81 VAL A C 1
ATOM 627 O O . VAL A 1 81 ? -2.259 1.514 -11.729 1.00 93.06 81 VAL A O 1
ATOM 630 N N . PHE A 1 82 ? -2.186 2.949 -13.455 1.00 91.19 82 PHE A N 1
ATOM 631 C CA . PHE A 1 82 ? -0.769 3.258 -13.328 1.00 91.19 82 PHE A CA 1
ATOM 632 C C . PHE A 1 82 ? -0.612 4.648 -12.732 1.00 91.19 82 PHE A C 1
ATOM 634 O O . PHE A 1 82 ? -1.259 5.597 -13.175 1.00 91.19 82 PHE A O 1
ATOM 641 N N . GLU A 1 83 ? 0.233 4.751 -11.717 1.00 89.38 83 GLU A N 1
ATOM 642 C CA . GLU A 1 83 ? 0.504 5.986 -11.002 1.00 89.38 83 GLU A CA 1
ATOM 643 C C . GLU A 1 83 ? 2.015 6.186 -10.932 1.00 89.38 83 GLU A C 1
ATOM 645 O O . GLU A 1 83 ? 2.769 5.259 -10.641 1.00 89.38 83 GLU A O 1
ATOM 650 N N . CYS A 1 84 ? 2.463 7.399 -11.224 1.00 86.12 84 CYS A N 1
ATOM 651 C CA . CYS A 1 84 ? 3.847 7.758 -11.001 1.00 86.12 84 CYS A CA 1
ATOM 652 C C . CYS A 1 84 ? 3.973 8.489 -9.668 1.00 86.12 84 CYS A C 1
ATOM 654 O O . CYS A 1 84 ? 3.260 9.466 -9.430 1.00 86.12 84 CYS A O 1
ATOM 656 N N . THR A 1 85 ? 4.902 8.034 -8.835 1.00 87.19 85 THR A N 1
ATOM 657 C CA . THR A 1 85 ? 5.188 8.622 -7.523 1.00 87.19 85 THR A CA 1
ATOM 658 C C . THR A 1 85 ? 6.528 9.350 -7.463 1.00 87.19 85 THR A C 1
ATOM 660 O O . THR A 1 85 ? 6.814 9.987 -6.454 1.00 87.19 85 THR A O 1
ATOM 663 N N . ASP A 1 86 ? 7.321 9.302 -8.536 1.00 83.94 86 ASP A N 1
ATOM 664 C CA . ASP A 1 86 ? 8.592 10.013 -8.667 1.00 83.94 86 ASP A CA 1
ATOM 665 C C . ASP A 1 86 ? 8.678 10.761 -10.008 1.00 83.94 86 ASP A C 1
ATOM 667 O O . ASP A 1 86 ? 8.860 10.167 -11.071 1.00 83.94 86 ASP A O 1
ATOM 671 N N . PHE A 1 87 ? 8.555 12.088 -9.954 1.00 73.69 87 PHE A N 1
ATOM 672 C CA . PHE A 1 87 ? 8.603 12.951 -11.138 1.00 73.69 87 PHE A CA 1
ATOM 673 C C . PHE A 1 87 ? 9.984 13.022 -11.798 1.00 73.69 87 PHE A C 1
ATOM 675 O O . PHE A 1 87 ? 10.073 13.496 -12.926 1.00 73.69 87 PHE A O 1
ATOM 682 N N . GLU A 1 88 ? 11.054 12.590 -11.126 1.00 72.62 88 GLU A N 1
ATOM 683 C CA . GLU A 1 88 ? 12.357 12.470 -11.776 1.00 72.62 88 GLU A CA 1
ATOM 684 C C . GLU A 1 88 ? 12.375 11.218 -12.661 1.00 72.62 88 GLU A C 1
ATOM 686 O O . GLU A 1 88 ? 12.806 11.278 -13.811 1.00 72.62 88 GLU A O 1
ATOM 691 N N . LEU A 1 89 ? 11.834 10.097 -12.172 1.00 70.69 89 LEU A N 1
ATOM 692 C CA . LEU A 1 89 ? 11.776 8.836 -12.919 1.00 70.69 89 LEU A CA 1
ATOM 693 C C . LEU A 1 89 ? 10.749 8.844 -14.057 1.00 70.69 89 LEU A C 1
ATOM 695 O O . LEU A 1 89 ? 10.961 8.181 -15.078 1.00 70.69 89 LEU A O 1
ATOM 699 N N . CYS A 1 90 ? 9.646 9.572 -13.888 1.00 73.75 90 CYS A N 1
ATOM 700 C CA . CYS A 1 90 ? 8.553 9.591 -14.848 1.00 73.75 90 CYS A CA 1
ATOM 701 C C . CYS A 1 90 ? 8.444 10.915 -15.578 1.00 73.75 90 CYS A C 1
ATOM 703 O O . CYS A 1 90 ? 8.326 11.978 -14.971 1.00 73.75 90 CYS A O 1
ATOM 705 N N . CYS A 1 91 ? 8.303 10.827 -16.891 1.00 73.44 91 CYS A N 1
ATOM 706 C CA . CYS A 1 91 ? 8.095 11.999 -17.720 1.00 73.44 91 CYS A CA 1
ATOM 707 C C . CYS A 1 91 ? 6.706 11.970 -18.338 1.00 73.44 91 CYS A C 1
ATOM 709 O O . CYS A 1 91 ? 6.152 10.907 -18.642 1.00 73.44 91 CYS A O 1
ATOM 711 N N . LYS A 1 92 ? 6.139 13.158 -18.550 1.00 64.75 92 LYS A N 1
ATOM 712 C CA . LYS A 1 92 ? 4.949 13.291 -19.390 1.00 64.75 92 LYS A CA 1
ATOM 713 C C . LYS A 1 92 ? 5.330 12.987 -20.838 1.00 64.75 92 LYS A C 1
ATOM 715 O O . LYS A 1 92 ? 6.442 13.296 -21.253 1.00 64.75 92 LYS A O 1
ATOM 720 N N . ASP A 1 93 ? 4.383 12.464 -21.615 1.00 58.56 93 ASP A N 1
ATOM 721 C CA . ASP A 1 93 ? 4.523 12.129 -23.049 1.00 58.56 93 ASP A CA 1
ATOM 722 C C . ASP A 1 93 ? 5.157 13.222 -23.937 1.00 58.56 93 ASP A C 1
ATOM 724 O O . ASP A 1 93 ? 5.573 12.950 -25.060 1.00 58.56 93 ASP A O 1
ATOM 728 N N . THR A 1 94 ? 5.201 14.472 -23.474 1.00 54.69 94 THR A N 1
ATOM 729 C CA . THR A 1 94 ? 5.729 15.627 -24.209 1.00 54.69 94 THR A CA 1
ATOM 730 C C . THR A 1 94 ? 7.178 15.987 -23.869 1.00 54.69 94 THR A C 1
ATOM 732 O O . THR A 1 94 ? 7.699 16.943 -24.439 1.00 54.69 94 THR A O 1
ATOM 735 N N . GLU A 1 95 ? 7.823 15.279 -22.939 1.00 62.19 95 GLU A N 1
ATOM 736 C CA . GLU A 1 95 ? 9.166 15.593 -22.436 1.00 62.19 95 GLU A CA 1
ATOM 737 C C . GLU A 1 95 ? 10.150 14.448 -22.727 1.00 62.19 95 GLU A C 1
ATOM 739 O O . GLU A 1 95 ? 9.820 13.271 -22.576 1.00 62.19 95 GLU A O 1
ATOM 744 N N . GLU A 1 96 ? 11.375 14.780 -23.157 1.00 59.44 96 GLU A N 1
ATOM 745 C CA . GLU A 1 96 ? 12.435 13.779 -23.330 1.00 59.44 96 GLU A CA 1
ATOM 746 C C . GLU A 1 96 ? 12.759 13.138 -21.984 1.00 59.44 96 GLU A C 1
ATOM 748 O O . GLU A 1 96 ? 13.308 13.786 -21.090 1.00 59.44 96 GLU A O 1
ATOM 753 N N . CYS A 1 97 ? 12.447 11.847 -21.847 1.00 65.25 97 CYS A N 1
ATOM 754 C CA . CYS A 1 97 ? 12.605 11.205 -20.560 1.00 65.25 97 CYS A CA 1
ATOM 755 C C . CYS A 1 97 ? 14.051 10.808 -20.281 1.00 65.25 97 CYS A C 1
ATOM 757 O O . CYS A 1 97 ? 14.622 9.893 -20.889 1.00 65.25 97 CYS A O 1
ATOM 759 N N . SER A 1 98 ? 14.668 11.520 -19.342 1.00 57.62 98 SER A N 1
ATOM 760 C CA . SER A 1 98 ? 16.041 11.273 -18.918 1.00 57.62 98 SER A CA 1
ATOM 761 C C . SER A 1 98 ? 16.175 9.908 -18.236 1.00 57.62 98 SER A C 1
ATOM 763 O O . SER A 1 98 ? 17.162 9.225 -18.521 1.00 57.62 98 SER A O 1
ATOM 765 N N . LEU A 1 99 ? 15.166 9.490 -17.458 1.00 58.00 99 LEU A N 1
ATOM 766 C CA . LEU A 1 99 ? 15.229 8.369 -16.507 1.00 58.00 99 LEU A CA 1
ATOM 767 C C . LEU A 1 99 ? 14.381 7.122 -16.857 1.00 58.00 99 LEU A C 1
ATOM 769 O O . LEU A 1 99 ? 14.500 6.097 -16.187 1.00 58.00 99 LEU A O 1
ATOM 773 N N . GLY A 1 100 ? 13.647 7.138 -17.977 1.00 68.44 100 GLY A N 1
ATOM 774 C CA . GLY A 1 100 ? 13.327 5.910 -18.721 1.00 68.44 100 GLY A CA 1
ATOM 775 C C . GLY A 1 100 ? 11.872 5.438 -18.767 1.00 68.44 100 GLY A C 1
ATOM 776 O O . GLY A 1 100 ? 11.608 4.553 -19.577 1.00 68.44 100 GLY A O 1
ATOM 777 N N . LEU A 1 101 ? 10.927 6.019 -18.016 1.00 78.06 101 LEU A N 1
ATOM 778 C CA . LEU A 1 101 ? 9.496 5.677 -18.119 1.00 78.06 101 LEU A CA 1
ATOM 779 C C . LEU A 1 101 ? 8.645 6.883 -18.537 1.00 78.06 101 LEU A C 1
ATOM 781 O O . LEU A 1 101 ? 8.692 7.943 -17.914 1.00 78.06 101 LEU A O 1
ATOM 785 N N . SER A 1 102 ? 7.824 6.709 -19.570 1.00 82.19 102 SER A N 1
ATOM 786 C CA . SER A 1 102 ? 6.869 7.720 -20.028 1.00 82.19 102 SER A CA 1
ATOM 787 C C . SER A 1 102 ? 5.440 7.298 -19.696 1.00 82.19 102 SER A C 1
ATOM 789 O O . SER A 1 102 ? 5.043 6.161 -19.965 1.00 82.19 102 SER A O 1
ATOM 791 N N . PHE A 1 103 ? 4.676 8.210 -19.091 1.00 80.56 103 PHE A N 1
ATOM 792 C CA . PHE A 1 103 ? 3.288 7.973 -18.703 1.00 80.56 103 PHE A CA 1
ATOM 793 C C . PHE A 1 103 ? 2.349 8.902 -19.466 1.00 80.56 103 PHE A C 1
ATOM 795 O O . PHE A 1 103 ? 2.396 10.128 -19.316 1.00 80.56 103 PHE A O 1
ATOM 802 N N . ASN A 1 104 ? 1.395 8.301 -20.175 1.00 82.31 104 ASN A N 1
ATOM 803 C CA . ASN A 1 104 ? 0.260 9.019 -20.728 1.00 82.31 104 ASN A CA 1
ATOM 804 C C . ASN A 1 104 ? -0.969 8.778 -19.852 1.00 82.31 104 ASN A C 1
ATOM 806 O O . ASN A 1 104 ? -1.594 7.717 -19.913 1.00 82.31 104 ASN A O 1
ATOM 810 N N . THR A 1 105 ? -1.350 9.774 -19.057 1.00 76.12 105 THR A N 1
ATOM 811 C CA . THR A 1 105 ? -2.539 9.697 -18.197 1.00 76.12 105 THR A CA 1
ATOM 812 C C . THR A 1 105 ? -3.847 9.672 -18.992 1.00 76.12 105 THR A C 1
ATOM 814 O O . THR A 1 105 ? -4.784 8.987 -18.589 1.00 76.12 105 THR A O 1
ATOM 817 N N . GLU A 1 106 ? -3.918 10.353 -20.141 1.00 79.25 106 GLU A N 1
ATOM 818 C CA . GLU A 1 106 ? -5.115 10.391 -20.994 1.00 79.25 106 GLU A CA 1
ATOM 819 C C . GLU A 1 106 ? -5.364 9.049 -21.692 1.00 79.25 106 GLU A C 1
ATOM 821 O O . GLU A 1 106 ? -6.492 8.560 -21.757 1.00 79.25 106 GLU A O 1
ATOM 826 N N . ARG A 1 107 ? -4.295 8.430 -22.202 1.00 80.00 107 ARG A N 1
ATOM 827 C CA . ARG A 1 107 ? -4.331 7.132 -22.890 1.00 80.00 107 ARG A CA 1
ATOM 828 C C . ARG A 1 107 ? -4.199 5.950 -21.935 1.00 80.00 107 ARG A C 1
ATOM 830 O O . ARG A 1 107 ? -4.408 4.815 -22.366 1.00 80.00 107 ARG A O 1
ATOM 837 N N . LYS A 1 108 ? -3.886 6.216 -20.662 1.00 85.81 108 LYS A N 1
ATOM 838 C CA . LYS A 1 108 ? -3.587 5.224 -19.622 1.00 85.81 108 LYS A CA 1
ATOM 839 C C . LYS A 1 108 ? -2.497 4.246 -20.064 1.00 85.81 108 LYS A C 1
ATOM 841 O O . LYS A 1 108 ? -2.666 3.029 -19.968 1.00 85.81 108 LYS A O 1
ATOM 846 N N . THR A 1 109 ? -1.411 4.783 -20.614 1.00 87.00 109 THR A N 1
ATOM 847 C CA . THR A 1 109 ? -0.287 3.981 -21.104 1.00 87.00 109 THR A CA 1
ATOM 848 C C . THR A 1 109 ? 1.002 4.264 -20.354 1.00 87.00 109 THR A C 1
ATOM 850 O O . THR A 1 109 ? 1.248 5.395 -19.938 1.00 87.00 109 THR A O 1
ATOM 853 N N . LEU A 1 110 ? 1.820 3.223 -20.237 1.00 87.31 110 LEU A N 1
ATOM 854 C CA . LEU A 1 110 ? 3.190 3.238 -19.746 1.00 87.31 110 LEU A CA 1
ATOM 855 C C . LEU A 1 110 ? 4.117 2.780 -20.873 1.00 87.31 110 LEU A C 1
ATOM 857 O O . LEU A 1 110 ? 3.902 1.704 -21.431 1.00 87.31 110 LEU A O 1
ATOM 861 N N . SER A 1 111 ? 5.145 3.564 -21.175 1.00 85.44 111 SER A N 1
ATOM 862 C CA . SER A 1 111 ? 6.171 3.237 -22.168 1.00 85.44 111 SER A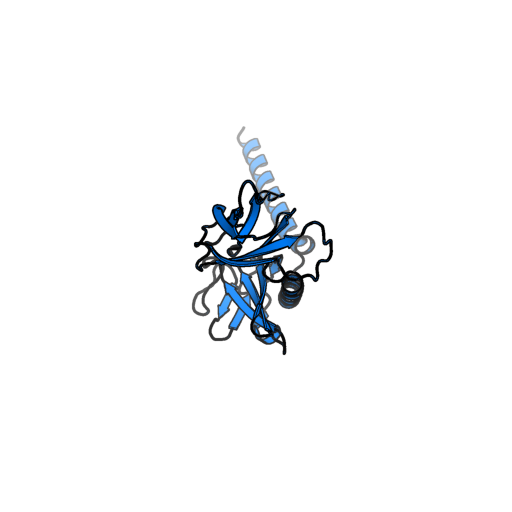 CA 1
ATOM 863 C C . SER A 1 111 ? 7.555 3.236 -21.528 1.00 85.44 111 SER A C 1
ATOM 865 O O . SER A 1 111 ? 7.855 4.080 -20.683 1.00 85.44 111 SER A O 1
ATOM 867 N N . VAL A 1 112 ? 8.412 2.306 -21.951 1.00 80.88 112 VAL A N 1
ATOM 868 C CA . VAL A 1 112 ? 9.804 2.209 -21.490 1.00 80.88 112 VAL A CA 1
ATOM 869 C C . VAL A 1 112 ? 10.725 2.818 -22.546 1.00 80.88 112 VAL A C 1
ATOM 871 O O . VAL A 1 112 ? 10.967 2.239 -23.604 1.00 80.88 112 VAL A O 1
ATOM 874 N N . GLU A 1 113 ? 11.258 3.999 -22.259 1.00 78.12 113 GLU A N 1
ATOM 875 C CA . GLU A 1 113 ? 12.078 4.780 -23.188 1.00 78.12 113 GLU A CA 1
ATOM 876 C C . GLU A 1 113 ? 13.577 4.447 -23.091 1.00 78.12 113 GLU A C 1
ATOM 878 O O . GLU A 1 113 ? 14.332 4.657 -24.055 1.00 78.12 113 GLU A O 1
ATOM 883 N N . LYS A 1 114 ? 14.028 3.918 -21.943 1.00 76.19 114 LYS A N 1
ATOM 884 C CA . LYS A 1 114 ? 15.418 3.512 -21.662 1.00 76.19 114 LYS A CA 1
ATOM 885 C C . LYS A 1 114 ? 15.464 2.324 -20.701 1.00 76.19 114 LYS A C 1
ATOM 887 O O . LYS A 1 114 ? 14.550 2.154 -19.902 1.00 76.19 114 LYS A O 1
ATOM 892 N N . ASP A 1 115 ? 16.553 1.556 -20.761 1.00 76.12 115 ASP A N 1
ATOM 893 C CA . ASP A 1 115 ? 16.855 0.518 -19.772 1.00 76.12 115 ASP A CA 1
ATOM 894 C C . ASP A 1 115 ? 16.871 1.153 -18.380 1.00 76.12 115 ASP A C 1
ATOM 896 O O . ASP A 1 115 ? 17.591 2.130 -18.153 1.00 76.12 115 ASP A O 1
ATOM 900 N N . SER A 1 116 ? 16.071 0.618 -17.464 1.00 72.88 116 SER A N 1
ATOM 901 C CA . SER A 1 116 ? 15.936 1.174 -16.125 1.00 72.88 116 SER A CA 1
ATOM 902 C C . SER A 1 116 ? 15.635 0.081 -15.107 1.00 72.88 116 SER A C 1
ATOM 904 O O . SER A 1 116 ? 14.895 -0.871 -15.373 1.00 72.88 116 SER A O 1
ATOM 906 N N . ALA A 1 117 ? 16.232 0.222 -13.926 1.00 75.94 117 ALA A N 1
ATOM 907 C CA . ALA A 1 117 ? 15.816 -0.525 -12.753 1.00 75.94 117 ALA A CA 1
ATOM 908 C C . ALA A 1 117 ? 14.620 0.208 -12.146 1.00 75.94 117 ALA A C 1
ATOM 910 O O . ALA A 1 117 ? 14.713 1.381 -11.793 1.00 75.94 117 ALA A O 1
ATOM 911 N N . VAL A 1 118 ? 13.496 -0.486 -12.059 1.00 75.25 118 VAL A N 1
ATOM 912 C CA . VAL A 1 118 ? 12.228 0.066 -11.608 1.00 75.25 118 VAL A CA 1
ATOM 913 C C . VAL A 1 118 ? 11.717 -0.824 -10.486 1.00 75.25 118 VAL A C 1
ATOM 915 O O . VAL A 1 118 ? 11.622 -2.037 -10.648 1.00 75.25 118 VAL A O 1
ATOM 918 N N . SER A 1 119 ? 11.350 -0.227 -9.359 1.00 81.31 119 SER A N 1
ATOM 919 C CA . SER A 1 119 ? 10.697 -0.948 -8.264 1.00 81.31 119 SER A CA 1
ATOM 920 C C . SER A 1 119 ? 9.223 -0.557 -8.226 1.00 81.31 119 SER A C 1
ATOM 922 O O . SER A 1 119 ? 8.872 0.429 -7.576 1.00 81.31 119 SER A O 1
ATOM 924 N N . PRO A 1 120 ? 8.345 -1.237 -8.988 1.00 88.62 120 PRO A N 1
ATOM 925 C CA . PRO A 1 120 ? 6.922 -0.988 -8.886 1.00 88.62 120 PRO A CA 1
ATOM 926 C C . PRO A 1 120 ? 6.363 -1.485 -7.550 1.00 88.62 120 PRO A C 1
ATOM 928 O O . PRO A 1 120 ? 6.656 -2.591 -7.087 1.00 88.62 120 PRO A O 1
ATOM 931 N N . TYR A 1 121 ? 5.478 -0.677 -6.978 1.00 94.38 121 TYR A N 1
ATOM 932 C CA . TYR A 1 121 ? 4.668 -1.025 -5.819 1.00 94.38 121 TYR A CA 1
ATOM 933 C C . TYR A 1 121 ? 3.233 -1.267 -6.263 1.00 94.38 121 TYR A C 1
ATOM 935 O O . TYR A 1 121 ? 2.689 -0.517 -7.067 1.00 94.38 121 TYR A O 1
ATOM 943 N N . TYR A 1 122 ? 2.581 -2.278 -5.711 1.00 95.25 122 TYR A N 1
ATOM 944 C CA . TYR A 1 122 ? 1.229 -2.669 -6.081 1.00 95.25 122 TYR A CA 1
ATOM 945 C C . TYR A 1 122 ? 0.313 -2.589 -4.871 1.00 95.25 122 TYR A C 1
ATOM 947 O O . TYR A 1 122 ? 0.665 -3.070 -3.799 1.00 95.25 122 TYR A O 1
ATOM 955 N N . ARG A 1 123 ? -0.877 -2.012 -5.034 1.00 94.75 123 ARG A N 1
ATOM 956 C CA . ARG A 1 123 ? -1.927 -2.027 -4.006 1.00 94.75 123 ARG A CA 1
ATOM 957 C C . ARG A 1 123 ? -3.278 -2.235 -4.666 1.00 94.75 123 ARG A C 1
ATOM 959 O O . ARG A 1 123 ? -3.614 -1.497 -5.588 1.00 94.75 123 ARG A O 1
ATOM 966 N N . CYS A 1 124 ? -4.059 -3.186 -4.165 1.00 95.31 124 CYS A N 1
ATOM 967 C CA . CYS A 1 124 ? -5.440 -3.396 -4.590 1.00 95.31 124 CYS A CA 1
ATOM 968 C C . CYS A 1 124 ? -6.390 -3.133 -3.424 1.00 95.31 124 CYS A C 1
ATOM 970 O O . CYS A 1 124 ? -6.115 -3.537 -2.297 1.00 95.31 124 CYS A O 1
ATOM 972 N N . LEU A 1 125 ? -7.503 -2.463 -3.703 1.00 92.81 125 LEU A N 1
ATOM 973 C CA . LEU A 1 125 ? -8.601 -2.251 -2.759 1.00 92.81 125 LEU A CA 1
ATOM 974 C C . LEU A 1 125 ? -9.884 -2.792 -3.374 1.00 92.81 125 LEU A C 1
ATOM 976 O O . LEU A 1 125 ? -10.144 -2.523 -4.549 1.00 92.81 125 LEU A O 1
ATOM 980 N N . TYR A 1 126 ? -10.682 -3.535 -2.612 1.00 91.56 126 TYR A N 1
ATOM 981 C CA . TYR A 1 126 ? -11.984 -3.981 -3.081 1.00 91.56 126 TYR A CA 1
ATOM 982 C C . TYR A 1 126 ? -13.028 -2.897 -2.797 1.00 91.56 126 TYR A C 1
ATOM 984 O O . TYR A 1 126 ? -13.520 -2.747 -1.681 1.00 91.56 126 TYR A O 1
ATOM 992 N N . ASP A 1 127 ? -13.383 -2.128 -3.825 1.00 86.88 127 ASP A N 1
ATOM 993 C CA . ASP A 1 127 ? -14.377 -1.059 -3.740 1.00 86.88 127 ASP A CA 1
ATOM 994 C C . ASP A 1 127 ? -15.521 -1.308 -4.729 1.00 86.88 127 ASP A C 1
ATOM 996 O O . ASP A 1 127 ? -15.314 -1.663 -5.889 1.00 86.88 127 ASP A O 1
ATOM 1000 N N . ARG A 1 128 ? -16.767 -1.136 -4.274 1.00 84.94 128 ARG A N 1
ATOM 1001 C CA . ARG A 1 128 ? -17.988 -1.256 -5.102 1.00 84.94 128 ARG A CA 1
ATOM 1002 C C . ARG A 1 128 ? -18.038 -2.509 -5.993 1.00 84.94 128 ARG A C 1
ATOM 1004 O O . ARG A 1 128 ? -18.571 -2.460 -7.100 1.00 84.94 128 ARG A O 1
ATOM 1011 N N . ARG A 1 129 ? -17.584 -3.653 -5.465 1.00 88.25 129 ARG A N 1
ATOM 1012 C CA . ARG A 1 129 ? -17.527 -4.971 -6.138 1.00 88.25 129 ARG A CA 1
ATOM 1013 C C . ARG A 1 129 ? -16.427 -5.129 -7.196 1.00 88.25 129 ARG A C 1
ATOM 1015 O O . ARG A 1 129 ? -16.490 -6.070 -7.984 1.00 88.25 129 ARG A O 1
ATOM 1022 N N . LEU A 1 130 ? -15.444 -4.236 -7.219 1.00 92.50 130 LEU A N 1
ATOM 1023 C CA . LEU A 1 130 ? -14.288 -4.303 -8.105 1.00 92.50 130 LEU A CA 1
ATOM 1024 C C . LEU A 1 130 ? -13.003 -4.156 -7.290 1.00 92.50 130 LEU A C 1
ATOM 1026 O O . LEU A 1 130 ? -12.922 -3.338 -6.378 1.00 92.50 130 LEU A O 1
ATOM 1030 N N . PHE A 1 131 ? -11.972 -4.907 -7.654 1.00 94.38 131 PHE A N 1
ATOM 1031 C CA . PHE A 1 131 ? -10.615 -4.634 -7.210 1.00 94.38 131 PHE A CA 1
ATOM 1032 C C . PHE A 1 131 ? -10.061 -3.453 -7.998 1.00 94.38 131 PHE A C 1
ATOM 1034 O O . PHE A 1 131 ? -9.840 -3.548 -9.202 1.00 94.38 131 PHE A O 1
ATOM 1041 N N . VAL A 1 132 ? -9.811 -2.338 -7.323 1.00 95.62 132 VAL A N 1
ATOM 1042 C CA . VAL A 1 132 ? -9.063 -1.210 -7.877 1.00 95.62 132 VAL A CA 1
ATOM 1043 C C . VAL A 1 132 ? -7.590 -1.436 -7.567 1.00 95.62 132 VAL A C 1
ATOM 1045 O O . VAL A 1 132 ? -7.133 -1.178 -6.454 1.00 95.62 132 VAL A O 1
ATOM 1048 N N . CYS A 1 133 ? -6.858 -1.949 -8.550 1.00 96.31 133 CYS A N 1
ATOM 1049 C CA . CYS A 1 133 ? -5.443 -2.272 -8.464 1.00 96.31 133 CYS A CA 1
ATOM 1050 C C . CYS A 1 133 ? -4.592 -1.153 -9.062 1.00 96.31 133 CYS A C 1
ATOM 1052 O O . CYS A 1 133 ? -4.728 -0.789 -10.229 1.00 96.31 133 CYS A O 1
ATOM 1054 N N . LYS A 1 134 ? -3.692 -0.605 -8.250 1.00 95.19 134 LYS A N 1
ATOM 1055 C CA . LYS A 1 134 ? -2.763 0.451 -8.642 1.00 95.19 134 LYS A CA 1
ATOM 1056 C C . LYS A 1 134 ? -1.342 -0.090 -8.690 1.00 95.19 134 LYS A C 1
ATOM 1058 O O . LYS A 1 134 ? -0.917 -0.736 -7.733 1.00 95.19 134 LYS A O 1
ATOM 1063 N N . ALA A 1 135 ? -0.623 0.195 -9.772 1.00 93.19 135 ALA A N 1
ATOM 1064 C CA . ALA A 1 135 ? 0.825 0.040 -9.854 1.00 93.19 135 ALA A CA 1
ATOM 1065 C C . ALA A 1 135 ? 1.463 1.429 -9.758 1.00 93.19 135 ALA A C 1
ATOM 1067 O O . ALA A 1 135 ? 1.216 2.289 -10.606 1.00 93.19 135 ALA A O 1
ATOM 1068 N N . PHE A 1 136 ? 2.248 1.642 -8.710 1.00 91.94 136 PHE A N 1
ATOM 1069 C CA . PHE A 1 136 ? 2.999 2.859 -8.455 1.00 91.94 136 PHE A CA 1
ATOM 1070 C C . PHE A 1 136 ? 4.437 2.656 -8.905 1.00 91.94 136 PHE A C 1
ATOM 1072 O O . PHE A 1 136 ? 5.075 1.689 -8.497 1.00 91.94 136 PHE A O 1
ATOM 1079 N N . PHE A 1 137 ? 4.953 3.571 -9.710 1.00 88.25 137 PHE A N 1
ATOM 1080 C CA . PHE A 1 137 ? 6.328 3.535 -10.189 1.00 88.25 137 PHE A CA 1
ATOM 1081 C C . PHE A 1 137 ? 7.101 4.712 -9.595 1.00 88.25 137 PHE A C 1
ATOM 1083 O O . PHE A 1 137 ? 6.713 5.866 -9.798 1.00 88.25 137 PHE A O 1
ATOM 1090 N N . GLY A 1 138 ? 8.184 4.412 -8.872 1.00 87.06 138 GLY A N 1
ATOM 1091 C CA . GLY A 1 138 ? 9.056 5.412 -8.258 1.00 87.06 138 GLY A CA 1
ATOM 1092 C C . GLY A 1 138 ? 9.196 5.233 -6.751 1.00 87.06 138 GLY A C 1
ATOM 1093 O O . GLY A 1 138 ? 9.720 4.221 -6.302 1.00 87.06 138 GLY A O 1
ATOM 1094 N N . ILE A 1 139 ? 8.743 6.219 -5.979 1.00 88.94 139 ILE A N 1
ATOM 1095 C CA . ILE A 1 139 ? 8.824 6.245 -4.510 1.00 88.94 139 ILE A CA 1
ATOM 1096 C C . ILE A 1 139 ? 7.700 5.399 -3.890 1.00 88.94 139 ILE A C 1
ATOM 1098 O O . ILE A 1 139 ? 6.565 5.397 -4.386 1.00 88.94 139 ILE A O 1
ATOM 1102 N N . LYS A 1 140 ? 7.986 4.709 -2.779 1.00 91.88 140 LYS A N 1
ATOM 1103 C CA . LYS A 1 140 ? 7.003 3.869 -2.078 1.00 91.88 140 LYS A CA 1
ATOM 1104 C C . LYS A 1 140 ? 5.812 4.703 -1.576 1.00 91.88 140 LYS A C 1
ATOM 1106 O O . LYS A 1 140 ? 6.010 5.622 -0.774 1.00 91.88 140 LYS A O 1
ATOM 1111 N N . PRO A 1 141 ? 4.563 4.393 -1.975 1.00 92.31 141 PRO A N 1
ATOM 1112 C CA . PRO A 1 141 ? 3.411 5.201 -1.592 1.00 92.31 141 PRO A CA 1
ATOM 1113 C C . PRO A 1 141 ? 3.112 5.098 -0.092 1.00 92.31 141 PRO A C 1
ATOM 1115 O O . PRO A 1 141 ? 3.525 4.153 0.581 1.00 92.31 141 PRO A O 1
ATOM 1118 N N . ALA A 1 142 ? 2.363 6.071 0.429 1.00 92.94 142 ALA A N 1
ATOM 1119 C CA . ALA A 1 142 ? 1.960 6.100 1.830 1.00 92.94 142 ALA A CA 1
ATOM 1120 C C . ALA A 1 142 ? 1.120 4.865 2.205 1.00 92.94 142 ALA A C 1
ATOM 1122 O O . ALA A 1 142 ? 0.150 4.522 1.513 1.00 92.94 142 ALA A O 1
ATOM 1123 N N . GLN A 1 143 ? 1.454 4.248 3.339 1.00 91.94 143 GLN A N 1
ATOM 1124 C CA . GLN A 1 143 ? 0.661 3.191 3.957 1.00 91.94 143 GLN A CA 1
ATOM 1125 C C . GLN A 1 143 ? 0.734 3.295 5.469 1.00 91.94 143 GLN A C 1
ATOM 1127 O O . GLN A 1 143 ? 1.818 3.282 6.047 1.00 91.94 143 GLN A O 1
ATOM 1132 N N . ALA A 1 144 ? -0.435 3.360 6.096 1.00 91.31 144 ALA A N 1
ATOM 1133 C CA . ALA A 1 144 ? -0.527 3.285 7.536 1.00 91.31 144 ALA A CA 1
ATOM 1134 C C . ALA A 1 144 ? -0.407 1.837 8.017 1.00 91.31 144 ALA A C 1
ATOM 1136 O O . ALA A 1 144 ? -0.945 0.913 7.408 1.00 91.31 144 ALA A O 1
ATOM 1137 N N . GLU A 1 145 ? 0.272 1.657 9.140 1.00 92.31 145 GLU A N 1
ATOM 1138 C CA . GLU A 1 145 ? 0.340 0.396 9.864 1.00 92.31 145 GLU A CA 1
ATOM 1139 C C . GLU A 1 145 ? 0.105 0.652 11.353 1.00 92.31 145 GLU A C 1
ATOM 1141 O O . GLU A 1 145 ? 0.592 1.636 11.911 1.00 92.31 145 GLU A O 1
ATOM 1146 N N . ILE A 1 146 ? -0.653 -0.232 12.006 1.00 92.62 146 ILE A N 1
ATOM 1147 C CA . ILE A 1 146 ? -0.832 -0.201 13.458 1.00 92.62 146 ILE A CA 1
ATOM 1148 C C . ILE A 1 146 ? 0.431 -0.762 14.114 1.00 92.62 146 ILE A C 1
ATOM 1150 O O . ILE A 1 146 ? 0.713 -1.953 14.003 1.00 92.62 146 ILE A O 1
ATOM 1154 N N . SER A 1 147 ? 1.169 0.081 14.838 1.00 90.62 147 SER A N 1
ATOM 1155 C CA . SER A 1 147 ? 2.419 -0.319 15.497 1.00 90.62 147 SER A CA 1
ATOM 1156 C C . SER A 1 147 ? 2.191 -0.898 16.896 1.00 90.62 147 SER A C 1
ATOM 1158 O O . SER A 1 147 ? 2.927 -1.776 17.343 1.00 90.62 147 SER A O 1
ATOM 1160 N N . SER A 1 148 ? 1.159 -0.439 17.613 1.00 92.38 148 SER A N 1
ATOM 1161 C CA . SER A 1 148 ? 0.771 -1.027 18.901 1.00 92.38 148 SER A CA 1
ATOM 1162 C C . SER A 1 148 ? -0.671 -0.709 19.281 1.00 92.38 148 SER A C 1
ATOM 1164 O O . SER A 1 148 ? -1.209 0.334 18.911 1.00 92.38 148 SER A O 1
ATOM 1166 N N . VAL A 1 149 ? -1.270 -1.601 20.072 1.00 92.38 149 VAL A N 1
ATOM 1167 C CA . VAL A 1 149 ? -2.595 -1.428 20.675 1.00 92.38 149 VAL A CA 1
ATOM 1168 C C . VAL A 1 149 ? -2.484 -1.696 22.171 1.00 92.38 149 VAL A C 1
ATOM 1170 O O . VAL A 1 149 ? -1.927 -2.710 22.596 1.00 92.38 149 VAL A O 1
ATOM 1173 N N . LYS A 1 150 ? -3.023 -0.786 22.976 1.00 91.62 150 LYS A N 1
ATOM 1174 C CA . LYS A 1 150 ? -3.064 -0.862 24.431 1.00 91.62 150 LYS A CA 1
ATOM 1175 C C . LYS A 1 150 ? -4.500 -0.639 24.889 1.00 91.62 150 LYS A C 1
ATOM 1177 O O . LYS A 1 150 ? -5.062 0.434 24.714 1.00 91.62 150 LYS A O 1
ATOM 1182 N N . ALA A 1 151 ? -5.078 -1.667 25.493 1.00 87.31 151 ALA A N 1
ATOM 1183 C CA . ALA A 1 151 ? -6.407 -1.630 26.085 1.00 87.31 151 ALA A CA 1
ATOM 1184 C C . ALA A 1 151 ? -6.407 -2.459 27.374 1.00 87.31 151 ALA A C 1
ATOM 1186 O O . ALA A 1 151 ? -5.647 -3.429 27.498 1.00 87.31 151 ALA A O 1
ATOM 1187 N N . GLU A 1 152 ? -7.249 -2.089 28.338 1.00 82.06 152 GLU A N 1
ATOM 1188 C CA . GLU A 1 152 ? -7.473 -2.922 29.519 1.00 82.06 152 GLU A CA 1
ATOM 1189 C C . GLU A 1 152 ? -8.150 -4.236 29.104 1.00 82.06 152 GLU A C 1
ATOM 1191 O O . GLU A 1 152 ? -9.249 -4.257 28.564 1.00 82.06 152 GLU A O 1
ATOM 1196 N N . LYS A 1 153 ? -7.487 -5.371 29.346 1.00 76.44 153 LYS A N 1
ATOM 1197 C CA . LYS A 1 153 ? -7.975 -6.684 28.879 1.00 76.44 153 LYS A CA 1
ATOM 1198 C C . LYS A 1 153 ? -9.182 -7.211 29.656 1.00 76.44 153 LYS A C 1
ATOM 1200 O O . LYS A 1 153 ? -9.786 -8.195 29.237 1.00 76.44 153 LYS A O 1
ATOM 1205 N N . THR A 1 154 ? -9.495 -6.604 30.796 1.00 78.56 154 THR A N 1
ATOM 1206 C CA . THR A 1 154 ? -10.573 -7.034 31.685 1.00 78.56 154 THR A CA 1
ATOM 1207 C C . THR A 1 154 ? -11.269 -5.810 32.252 1.00 78.56 154 THR A C 1
ATOM 1209 O O . THR A 1 154 ? -10.636 -5.022 32.948 1.00 78.56 154 THR A O 1
ATOM 1212 N N . LEU A 1 155 ? -12.571 -5.692 32.004 1.00 81.25 155 LEU A N 1
ATOM 1213 C CA . LEU A 1 155 ? -13.404 -4.642 32.579 1.00 81.25 155 LEU A CA 1
ATOM 1214 C C . LEU A 1 155 ? -14.145 -5.185 33.798 1.00 81.25 155 LEU A C 1
ATOM 1216 O O . LEU A 1 155 ? -14.853 -6.194 33.713 1.00 81.25 155 LEU A O 1
ATOM 1220 N N . LYS A 1 156 ? -14.028 -4.481 34.922 1.00 79.88 156 LYS A N 1
ATOM 1221 C CA . LYS A 1 156 ? -14.877 -4.679 36.098 1.00 79.88 156 LYS A CA 1
ATOM 1222 C C . LYS A 1 156 ? -15.833 -3.498 36.189 1.00 79.88 156 LYS A C 1
ATOM 1224 O O . LYS A 1 156 ? -15.391 -2.383 36.449 1.00 79.88 156 LYS A O 1
ATOM 1229 N N . LEU A 1 157 ? -17.132 -3.746 36.020 1.00 77.50 157 LEU A N 1
ATOM 1230 C CA . LEU A 1 157 ? -18.159 -2.691 36.040 1.00 77.50 157 LEU A CA 1
ATOM 1231 C C . LEU A 1 157 ? -18.190 -1.885 37.344 1.00 77.50 157 LEU A C 1
ATOM 1233 O O . LEU A 1 157 ? -18.597 -0.731 37.344 1.00 77.50 157 LEU A O 1
ATOM 1237 N N . GLU A 1 158 ? -17.738 -2.484 38.445 1.00 74.56 158 GLU A N 1
ATOM 1238 C CA . GLU A 1 158 ? -17.591 -1.821 39.745 1.00 74.56 158 GLU A CA 1
ATOM 1239 C C . GLU A 1 158 ? -16.554 -0.683 39.724 1.00 74.56 158 GLU A C 1
ATOM 1241 O O . GLU A 1 158 ? -16.574 0.181 40.595 1.00 74.56 158 GLU A O 1
ATOM 1246 N N . GLN A 1 159 ? -15.637 -0.692 38.750 1.00 74.38 159 GLN A N 1
ATOM 1247 C CA . GLN A 1 159 ? -14.533 0.260 38.618 1.00 74.38 159 GLN A CA 1
ATOM 1248 C C . GLN A 1 159 ? -14.745 1.225 37.448 1.00 74.38 159 GLN A C 1
ATOM 1250 O O . GLN A 1 159 ? -14.471 2.414 37.579 1.00 74.38 159 GLN A O 1
ATOM 1255 N N . SER A 1 160 ? -15.222 0.721 36.308 1.00 76.38 160 SER A N 1
ATOM 1256 C CA . SER A 1 160 ? -15.497 1.518 35.111 1.00 76.38 160 SER A CA 1
ATOM 1257 C C . SER A 1 160 ? -16.424 0.752 34.164 1.00 76.38 160 SER A C 1
ATOM 1259 O O . SER A 1 160 ? -16.293 -0.463 34.008 1.00 76.38 160 SER A O 1
ATOM 1261 N N . SER A 1 161 ? -17.336 1.462 33.497 1.00 83.12 161 SER A N 1
ATOM 1262 C CA . SER A 1 161 ? -18.090 0.958 32.337 1.00 83.12 161 SER A CA 1
ATOM 1263 C C . SER A 1 161 ? -17.408 1.290 31.006 1.00 83.12 161 SER A C 1
ATOM 1265 O O . SER A 1 161 ? -17.945 0.980 29.947 1.00 83.12 161 SER A O 1
ATOM 1267 N N . GLN A 1 162 ? -16.249 1.946 31.046 1.00 88.50 162 GLN A N 1
ATOM 1268 C CA . GLN A 1 162 ? -15.531 2.447 29.882 1.00 88.50 162 GLN A CA 1
ATOM 1269 C C . GLN A 1 162 ? -14.208 1.706 29.702 1.00 88.50 162 GLN A C 1
ATOM 1271 O O . GLN A 1 162 ? -13.412 1.601 30.636 1.00 88.50 162 GLN A O 1
ATOM 1276 N N . LEU A 1 163 ? -13.962 1.249 28.478 1.00 88.56 163 LEU A N 1
ATOM 1277 C CA . LEU A 1 163 ? -12.696 0.700 28.022 1.00 88.56 163 LEU A CA 1
ATOM 1278 C C . LEU A 1 163 ? -11.969 1.754 27.180 1.00 88.56 163 LEU A C 1
ATOM 1280 O O . LEU A 1 163 ? -12.423 2.105 26.089 1.00 88.56 163 LEU A O 1
ATOM 1284 N N . LEU A 1 164 ? -10.831 2.240 27.677 1.00 91.50 164 LEU A N 1
ATOM 1285 C CA . LEU A 1 164 ? -9.929 3.090 26.904 1.00 91.50 164 LEU A CA 1
ATOM 1286 C C . LEU A 1 164 ? -9.041 2.218 26.010 1.00 91.50 164 LEU A C 1
ATOM 1288 O O . LEU A 1 164 ? -8.274 1.385 26.495 1.00 91.50 164 LEU A O 1
ATOM 1292 N N . ILE A 1 165 ? -9.140 2.438 24.704 1.00 93.38 165 ILE A N 1
ATOM 1293 C CA . ILE A 1 165 ? -8.338 1.779 23.676 1.00 93.38 165 ILE A CA 1
ATOM 1294 C C . ILE A 1 165 ? -7.385 2.822 23.107 1.00 93.38 165 ILE A C 1
ATOM 1296 O O . ILE A 1 165 ? -7.814 3.739 22.413 1.00 93.38 165 ILE A O 1
ATOM 1300 N N . GLU A 1 166 ? -6.097 2.692 23.394 1.00 94.81 166 GLU A N 1
ATOM 1301 C CA . GLU A 1 166 ? -5.031 3.520 22.835 1.00 94.81 166 GLU A CA 1
ATOM 1302 C C . GLU A 1 166 ? -4.326 2.739 21.727 1.00 94.81 166 GLU A C 1
ATOM 1304 O O . GLU A 1 166 ? -3.985 1.570 21.901 1.00 94.81 166 GLU A O 1
ATOM 1309 N N . PHE A 1 167 ? -4.072 3.370 20.587 1.00 95.06 167 PHE A N 1
ATOM 1310 C CA . PHE A 1 167 ? -3.319 2.746 19.509 1.00 95.06 167 PHE A CA 1
ATOM 1311 C C . PHE A 1 167 ? -2.360 3.724 18.853 1.00 95.06 167 PHE A C 1
ATOM 1313 O O . PHE A 1 167 ? -2.602 4.933 18.785 1.00 95.06 167 PHE A O 1
ATOM 1320 N N . LYS A 1 168 ? -1.251 3.172 18.375 1.00 94.75 168 LYS A N 1
ATOM 1321 C CA . LYS A 1 168 ? -0.247 3.880 17.596 1.00 94.75 168 LYS A CA 1
ATOM 1322 C C . LYS A 1 168 ? -0.291 3.415 16.155 1.00 94.75 168 LYS A C 1
ATOM 1324 O O . LYS A 1 168 ? -0.503 2.232 15.892 1.00 94.75 168 LYS A O 1
ATOM 1329 N N . TYR A 1 169 ? -0.085 4.354 15.248 1.00 94.06 169 TYR A N 1
ATOM 1330 C CA . TYR A 1 169 ? -0.016 4.095 13.821 1.00 94.06 169 TYR A CA 1
ATOM 1331 C C . TYR A 1 169 ? 1.120 4.899 13.203 1.00 94.06 169 TYR A C 1
ATOM 1333 O O . TYR A 1 169 ? 1.380 6.033 13.614 1.00 94.06 169 TYR A O 1
ATOM 1341 N N . SER A 1 170 ? 1.794 4.308 12.227 1.00 94.06 170 SER A N 1
ATOM 1342 C CA . SER A 1 170 ? 2.914 4.917 11.513 1.00 94.06 170 SER A CA 1
ATOM 1343 C C . SER A 1 170 ? 2.719 4.827 10.007 1.00 94.06 170 SER A C 1
ATOM 1345 O O . SER A 1 170 ? 1.990 3.964 9.521 1.00 94.06 170 SER A O 1
ATOM 1347 N N . ASN A 1 171 ? 3.361 5.727 9.262 1.00 94.81 171 ASN A N 1
ATOM 1348 C CA . ASN A 1 171 ? 3.448 5.615 7.809 1.00 94.81 171 ASN A CA 1
ATOM 1349 C C . ASN A 1 171 ? 4.706 4.827 7.426 1.00 94.81 171 ASN A C 1
ATOM 1351 O O . ASN A 1 171 ? 5.818 5.331 7.577 1.00 94.81 171 ASN A O 1
ATOM 1355 N N . ILE A 1 172 ? 4.524 3.608 6.919 1.00 92.69 172 ILE A N 1
ATOM 1356 C CA . ILE A 1 172 ? 5.610 2.727 6.454 1.00 92.69 172 ILE A CA 1
ATOM 1357 C C . ILE A 1 172 ? 5.991 2.961 4.980 1.00 92.69 172 ILE A C 1
ATOM 1359 O O . ILE A 1 172 ? 6.801 2.217 4.412 1.00 92.69 172 ILE A O 1
ATOM 1363 N N . GLY A 1 173 ? 5.355 3.948 4.347 1.00 92.75 173 GLY A N 1
ATOM 1364 C CA . GLY A 1 173 ? 5.690 4.461 3.027 1.00 92.75 173 GLY A CA 1
ATOM 1365 C C . GLY A 1 173 ? 6.671 5.632 3.079 1.00 92.75 173 GLY A C 1
ATOM 1366 O O . GLY A 1 173 ? 6.984 6.170 4.141 1.00 92.75 173 GLY A O 1
ATOM 1367 N N . GLU A 1 174 ? 7.124 6.042 1.899 1.00 93.44 174 GLU A N 1
ATOM 1368 C CA . GLU A 1 174 ? 8.079 7.142 1.711 1.00 93.44 174 GLU A CA 1
ATOM 1369 C C . GLU A 1 174 ? 7.399 8.439 1.250 1.00 93.44 174 GLU A C 1
ATOM 1371 O O . GLU A 1 174 ? 7.999 9.510 1.302 1.00 93.44 174 GLU A O 1
ATOM 1376 N N . LEU A 1 175 ? 6.127 8.361 0.846 1.00 91.88 175 LEU A N 1
ATOM 1377 C CA . LEU A 1 175 ? 5.283 9.520 0.561 1.00 91.88 175 LEU A CA 1
ATOM 1378 C C . LEU A 1 175 ? 4.398 9.885 1.755 1.00 91.88 175 LEU A C 1
ATOM 1380 O O . LEU A 1 175 ? 3.982 9.027 2.536 1.00 91.88 175 LEU A O 1
ATOM 1384 N N . ASP A 1 176 ? 4.044 11.164 1.846 1.00 91.38 176 ASP A N 1
ATOM 1385 C CA . ASP A 1 176 ? 3.055 11.658 2.801 1.00 91.38 176 ASP A CA 1
ATOM 1386 C C . ASP A 1 176 ? 1.650 11.128 2.467 1.00 91.38 176 ASP A C 1
ATOM 1388 O O . ASP A 1 176 ? 1.242 11.063 1.305 1.00 91.38 176 ASP A O 1
ATOM 1392 N N . ALA A 1 177 ? 0.866 10.782 3.490 1.00 86.06 177 ALA A N 1
ATOM 1393 C CA . ALA A 1 177 ? -0.545 10.468 3.302 1.00 86.06 177 ALA A CA 1
ATOM 1394 C C . ALA A 1 177 ? -1.332 11.766 3.054 1.00 86.06 177 ALA A C 1
ATOM 1396 O O . ALA A 1 177 ? -1.510 12.593 3.952 1.00 86.06 177 ALA A O 1
ATOM 1397 N N . PHE A 1 178 ? -1.813 11.954 1.825 1.00 71.00 178 PHE A N 1
ATOM 1398 C CA . PHE A 1 178 ? -2.551 13.161 1.440 1.00 71.00 178 PHE A CA 1
ATOM 1399 C C . PHE A 1 178 ? -4.026 13.140 1.846 1.00 71.00 178 PHE A C 1
ATOM 1401 O O . PHE A 1 178 ? -4.662 14.198 1.854 1.00 71.00 178 PHE A O 1
ATOM 1408 N N . GLU A 1 179 ? -4.557 11.982 2.226 1.00 78.69 179 GLU A N 1
ATOM 1409 C CA . GLU A 1 179 ? -5.947 11.788 2.635 1.00 78.69 179 GLU A CA 1
ATOM 1410 C C . GLU A 1 179 ? -6.040 11.441 4.122 1.00 78.69 179 GLU A C 1
ATOM 1412 O O . GLU A 1 179 ? -5.098 10.925 4.728 1.00 78.69 179 GLU A O 1
ATOM 1417 N N . GLU A 1 180 ? -7.172 11.801 4.722 1.00 81.38 180 GLU A N 1
ATOM 1418 C CA . GLU A 1 180 ? -7.527 11.334 6.059 1.00 81.38 180 GLU A CA 1
ATOM 1419 C C . GLU A 1 180 ? -7.835 9.838 5.974 1.00 81.38 180 GLU A C 1
ATOM 1421 O O . GLU A 1 180 ? -8.540 9.403 5.064 1.00 81.38 180 GLU A O 1
ATOM 1426 N N . LEU A 1 181 ? -7.276 9.050 6.887 1.00 84.94 181 LEU A N 1
ATOM 1427 C CA . LEU A 1 181 ? -7.502 7.608 6.915 1.00 84.94 181 LEU A CA 1
ATOM 1428 C C . LEU A 1 181 ? -8.592 7.293 7.941 1.00 84.94 181 LEU A C 1
ATOM 1430 O O . LEU A 1 181 ? -8.877 8.098 8.830 1.00 84.94 181 LEU A O 1
ATOM 1434 N N . THR A 1 182 ? -9.188 6.110 7.846 1.00 89.25 182 THR A N 1
ATOM 1435 C CA . THR A 1 182 ? -10.214 5.664 8.794 1.00 89.25 182 THR A CA 1
ATOM 1436 C C . THR A 1 182 ? -9.734 4.410 9.498 1.00 89.25 182 THR A C 1
ATOM 1438 O O . THR A 1 182 ? -9.491 3.399 8.859 1.00 89.25 182 THR A O 1
ATOM 1441 N N . ALA A 1 183 ? -9.612 4.470 10.822 1.00 90.94 183 ALA A N 1
ATOM 1442 C CA . ALA A 1 183 ? -9.352 3.298 11.640 1.00 90.94 183 ALA A CA 1
ATOM 1443 C C . ALA A 1 183 ? -10.685 2.665 12.060 1.00 90.94 183 ALA A C 1
ATOM 1445 O O . ALA A 1 183 ? -11.466 3.288 12.786 1.00 90.94 183 ALA A O 1
ATOM 1446 N N . ARG A 1 184 ? -10.935 1.423 11.648 1.00 92.31 184 ARG A N 1
ATOM 1447 C CA . ARG A 1 184 ? -12.049 0.608 12.137 1.00 92.31 184 ARG A CA 1
ATOM 1448 C C . ARG A 1 184 ? -11.614 -0.125 13.397 1.00 92.31 184 ARG A C 1
ATOM 1450 O O . ARG A 1 184 ? -10.644 -0.881 13.384 1.00 92.31 184 ARG A O 1
ATOM 1457 N N . VAL A 1 185 ? -12.332 0.097 14.493 1.00 92.19 185 VAL A N 1
ATOM 1458 C CA . VAL A 1 185 ? -12.039 -0.509 15.796 1.00 92.19 185 VAL A CA 1
ATOM 1459 C C . VAL A 1 185 ? -13.183 -1.414 16.203 1.00 92.19 185 VAL A C 1
ATOM 1461 O O . VAL A 1 185 ? -14.326 -0.975 16.307 1.00 92.19 185 VAL A O 1
ATOM 1464 N N . GLN A 1 186 ? -12.854 -2.678 16.449 1.00 91.81 186 GLN A N 1
ATOM 1465 C CA . GLN A 1 186 ? -13.793 -3.722 16.834 1.00 91.81 186 GLN A CA 1
ATOM 1466 C C . GLN A 1 186 ? -13.361 -4.357 18.154 1.00 91.81 186 GLN A C 1
ATOM 1468 O O . GLN A 1 186 ? -12.182 -4.655 18.360 1.00 91.81 186 GLN A O 1
ATOM 1473 N N . VAL A 1 187 ? -14.324 -4.583 19.044 1.00 89.50 187 VAL A N 1
ATOM 1474 C CA . VAL A 1 187 ? -14.099 -5.243 20.335 1.00 89.50 187 VAL A CA 1
ATOM 1475 C C . VAL A 1 187 ? -14.920 -6.522 20.409 1.00 89.50 187 VAL A C 1
ATOM 1477 O O . VAL A 1 187 ? -16.123 -6.514 20.140 1.00 89.50 187 VAL A O 1
ATOM 1480 N N . PHE A 1 188 ? -14.273 -7.611 20.805 1.00 87.88 188 PHE A N 1
ATOM 1481 C CA . PHE A 1 188 ? -14.848 -8.949 20.904 1.00 87.88 188 PHE A CA 1
ATOM 1482 C C . PHE A 1 188 ? -14.757 -9.471 22.338 1.00 87.88 188 PHE A C 1
ATOM 1484 O O . PHE A 1 188 ? -13.918 -9.022 23.119 1.00 87.88 188 PHE A O 1
ATOM 1491 N N . ASP A 1 189 ? -15.620 -10.426 22.681 1.00 85.12 189 ASP A N 1
ATOM 1492 C CA . ASP A 1 189 ? -15.497 -11.165 23.937 1.00 85.12 189 ASP A CA 1
ATOM 1493 C C . ASP A 1 189 ? -14.373 -12.198 23.828 1.00 85.12 189 ASP A C 1
ATOM 1495 O O . ASP A 1 189 ? -14.320 -12.950 22.856 1.00 85.12 189 ASP A O 1
ATOM 1499 N N . LYS A 1 190 ? -13.498 -12.255 24.831 1.00 80.19 190 LYS A N 1
ATOM 1500 C CA . LYS A 1 190 ? -12.362 -13.178 24.851 1.00 80.19 190 LYS A CA 1
ATOM 1501 C C . LYS A 1 190 ? -12.765 -14.620 25.170 1.00 80.19 190 LYS A C 1
ATOM 1503 O O . LYS A 1 190 ? -12.056 -15.552 24.796 1.00 80.19 190 LYS A O 1
ATOM 1508 N N . GLU A 1 191 ? -13.873 -14.832 25.884 1.00 71.62 191 GLU A N 1
ATOM 1509 C CA . GLU A 1 191 ? -14.333 -16.189 26.225 1.00 71.62 191 GLU A CA 1
ATOM 1510 C C . GLU A 1 191 ? -14.966 -16.914 25.022 1.00 71.62 191 GLU A C 1
ATOM 1512 O O . GLU A 1 191 ? -15.077 -18.142 25.009 1.00 71.62 191 GLU A O 1
ATOM 1517 N N . ASP A 1 192 ? -15.314 -16.170 23.971 1.00 60.66 192 ASP A N 1
ATOM 1518 C CA . ASP A 1 192 ? -15.860 -16.681 22.719 1.00 60.66 192 ASP A CA 1
ATOM 1519 C C . ASP A 1 192 ? -14.761 -16.753 21.651 1.00 60.66 192 ASP A C 1
ATOM 1521 O O . ASP A 1 192 ? -14.523 -15.821 20.890 1.00 60.66 192 ASP A O 1
ATOM 1525 N N . ASN A 1 193 ? -14.117 -17.911 21.530 1.00 54.19 193 ASN A N 1
ATOM 1526 C CA . ASN A 1 193 ? -13.069 -18.176 20.533 1.00 54.19 193 ASN A CA 1
ATOM 1527 C C . ASN A 1 193 ? -13.607 -18.300 19.080 1.00 54.19 193 ASN A C 1
ATOM 1529 O O . ASN A 1 193 ? -13.032 -19.012 18.255 1.00 54.19 193 ASN A O 1
ATOM 1533 N N . ASN A 1 194 ? -14.750 -17.677 18.764 1.00 59.03 194 ASN A N 1
ATOM 1534 C CA . ASN A 1 194 ? -15.415 -17.791 17.469 1.00 59.03 194 ASN A CA 1
ATOM 1535 C C . ASN A 1 194 ? -15.177 -16.537 16.600 1.00 59.03 194 ASN A C 1
ATOM 1537 O O . ASN A 1 194 ? -15.804 -15.504 16.845 1.00 59.03 194 ASN A O 1
ATOM 1541 N N . PRO A 1 195 ? -14.356 -16.625 15.537 1.00 51.50 195 PRO A N 1
ATOM 1542 C CA . PRO A 1 195 ? -14.020 -15.492 14.669 1.00 51.50 195 PRO A CA 1
ATOM 1543 C C . PRO A 1 195 ? -15.188 -14.988 13.800 1.00 51.50 195 PRO A C 1
ATOM 1545 O O . PRO A 1 195 ? -15.043 -13.977 13.121 1.00 51.50 195 PRO A O 1
ATOM 1548 N N . LEU A 1 196 ? -16.339 -15.673 13.803 1.00 56.09 196 LEU A N 1
ATOM 1549 C CA . LEU A 1 196 ? -17.540 -15.285 13.050 1.00 56.09 196 LEU A CA 1
ATOM 1550 C C . LEU A 1 196 ? -18.564 -14.496 13.885 1.00 56.09 196 LEU A C 1
ATOM 1552 O O . LEU A 1 196 ? -19.651 -14.198 13.387 1.00 56.09 196 LEU A O 1
ATOM 1556 N N . LYS A 1 197 ? -18.278 -14.187 15.158 1.00 66.94 197 LYS A N 1
ATOM 1557 C CA . LYS A 1 197 ? -19.217 -13.446 16.012 1.00 66.94 197 LYS A CA 1
ATOM 1558 C C . LYS A 1 197 ? -19.168 -11.939 15.763 1.00 66.94 197 LYS A C 1
ATOM 1560 O O . LYS A 1 197 ? -18.121 -11.355 15.507 1.00 66.94 197 LYS A O 1
ATOM 1565 N N . GLN A 1 198 ? -20.344 -11.326 15.869 1.00 76.88 198 GLN A N 1
ATOM 1566 C CA . GLN A 1 198 ? -20.547 -9.886 15.757 1.00 76.88 198 GLN A CA 1
ATOM 1567 C C . GLN A 1 198 ? -19.747 -9.154 16.844 1.00 76.88 198 GLN A C 1
ATOM 1569 O O . GLN A 1 198 ? -19.770 -9.565 18.007 1.00 76.88 198 GLN A O 1
ATOM 1574 N N . ALA A 1 199 ? -19.048 -8.083 16.465 1.00 83.56 199 ALA A N 1
ATOM 1575 C CA . ALA A 1 199 ? -18.331 -7.241 17.414 1.00 83.56 199 ALA A CA 1
ATOM 1576 C C . ALA A 1 199 ? -19.309 -6.663 18.452 1.00 83.56 199 ALA A C 1
ATOM 1578 O O . ALA A 1 199 ? -20.415 -6.241 18.112 1.00 83.56 199 ALA A O 1
ATOM 1579 N N . LEU A 1 200 ? -18.904 -6.646 19.724 1.00 86.69 200 LEU A N 1
ATOM 1580 C CA . LEU A 1 200 ? -19.686 -6.049 20.815 1.00 86.69 200 LEU A CA 1
ATOM 1581 C C . LEU A 1 200 ? -19.729 -4.529 20.708 1.00 86.69 200 LEU A C 1
ATOM 1583 O O . LEU A 1 200 ? -20.692 -3.890 21.121 1.00 86.69 200 LEU A O 1
ATOM 1587 N N . PHE A 1 201 ? -18.649 -3.973 20.176 1.00 88.94 201 PHE A N 1
ATOM 1588 C CA . PHE A 1 201 ? -18.493 -2.569 19.878 1.00 88.94 201 PHE A CA 1
ATOM 1589 C C . PHE A 1 201 ? -17.772 -2.459 18.544 1.00 88.94 201 PHE A C 1
ATOM 1591 O O . PHE A 1 201 ? -16.767 -3.137 18.321 1.00 88.94 201 PHE A O 1
ATOM 1598 N N . GLU A 1 202 ? -18.287 -1.599 17.678 1.00 92.56 202 GLU A N 1
ATOM 1599 C CA . GLU A 1 202 ? -17.675 -1.269 16.405 1.00 92.56 202 GLU A CA 1
ATOM 1600 C C . GLU A 1 202 ? -17.817 0.228 16.172 1.00 92.56 202 GLU A C 1
ATOM 1602 O O . GLU A 1 202 ? -18.904 0.789 16.317 1.00 92.56 202 GLU A O 1
ATOM 1607 N N . THR A 1 203 ? -16.710 0.874 15.833 1.00 93.75 203 THR A N 1
ATOM 1608 C CA . THR A 1 203 ? -16.712 2.279 15.447 1.00 93.75 203 THR A CA 1
ATOM 1609 C C . THR A 1 203 ? -15.631 2.546 14.416 1.00 93.75 203 THR A C 1
ATOM 1611 O O . THR A 1 203 ? -14.632 1.827 14.329 1.00 93.75 203 THR A O 1
ATOM 1614 N N . GLU A 1 204 ? -15.825 3.617 13.666 1.00 93.56 204 GLU A N 1
ATOM 1615 C CA . GLU A 1 204 ? -14.839 4.162 12.751 1.00 93.56 204 GLU A CA 1
ATOM 1616 C C . GLU A 1 204 ? -14.305 5.465 13.330 1.00 93.56 204 GLU A C 1
ATOM 1618 O O . GLU A 1 204 ? -15.055 6.317 13.816 1.00 93.56 204 GLU A O 1
ATOM 1623 N N . LYS A 1 205 ? -12.985 5.622 13.293 1.00 91.88 205 LYS A N 1
ATOM 1624 C CA . LYS A 1 205 ? -12.319 6.841 13.719 1.00 91.88 205 LYS A CA 1
ATOM 1625 C C . LYS A 1 205 ? -11.463 7.385 12.593 1.00 91.88 205 LYS A C 1
ATOM 1627 O O . LYS A 1 205 ? -10.468 6.776 12.211 1.00 91.88 205 LYS A O 1
ATOM 1632 N N . ALA A 1 206 ? -11.807 8.588 12.160 1.00 91.00 206 ALA A N 1
ATOM 1633 C CA . ALA A 1 206 ? -10.925 9.446 11.393 1.00 91.00 206 ALA A CA 1
ATOM 1634 C C . ALA A 1 206 ? -9.565 9.594 12.093 1.00 91.00 206 ALA A C 1
ATOM 1636 O O . ALA A 1 206 ? -9.491 10.030 13.252 1.00 91.00 206 ALA A O 1
ATOM 1637 N N . ILE A 1 207 ? -8.488 9.238 11.396 1.00 89.62 207 ILE A N 1
ATOM 1638 C CA . ILE A 1 207 ? -7.121 9.495 11.837 1.00 89.62 207 ILE A CA 1
ATOM 1639 C C . ILE A 1 207 ? -6.477 10.541 10.918 1.00 89.62 207 ILE A C 1
ATOM 1641 O O . ILE A 1 207 ? -6.581 10.450 9.692 1.00 89.62 207 ILE A O 1
ATOM 1645 N N . PRO A 1 208 ? -5.824 11.566 11.493 1.00 87.44 208 PRO A N 1
ATOM 1646 C CA . PRO A 1 208 ? -5.239 12.647 10.719 1.00 87.44 208 PRO A CA 1
ATOM 1647 C C . PRO A 1 208 ? -4.147 12.138 9.778 1.00 87.44 208 PRO A C 1
ATOM 1649 O O . PRO A 1 208 ? -3.456 11.159 10.066 1.00 87.44 208 PRO A O 1
ATOM 1652 N N . LYS A 1 209 ? -3.937 12.896 8.699 1.00 89.06 209 LYS A N 1
ATOM 1653 C CA . LYS A 1 209 ? -2.837 12.710 7.742 1.00 89.06 209 LYS A CA 1
ATOM 1654 C C . LYS A 1 209 ? -1.508 12.482 8.460 1.00 89.06 209 LYS A C 1
ATOM 1656 O O . LYS A 1 209 ? -1.206 13.172 9.442 1.00 89.06 209 LYS A O 1
ATOM 1661 N N . ILE A 1 210 ? -0.713 11.550 7.953 1.00 90.75 210 ILE A N 1
ATOM 1662 C CA . ILE A 1 210 ? 0.561 11.132 8.538 1.00 90.75 210 ILE A CA 1
ATOM 1663 C C . ILE A 1 210 ? 1.681 11.275 7.506 1.00 90.75 210 ILE A C 1
ATOM 1665 O O . ILE A 1 210 ? 1.549 10.838 6.361 1.00 90.75 210 ILE A O 1
ATOM 1669 N N . LYS A 1 211 ? 2.766 11.950 7.890 1.00 93.69 211 LYS A N 1
ATOM 1670 C CA . LYS A 1 211 ? 3.924 12.148 7.013 1.00 93.69 211 LYS A CA 1
ATOM 1671 C C . LYS A 1 211 ? 4.729 10.863 6.865 1.00 93.69 211 LYS A C 1
ATOM 1673 O O . LYS A 1 211 ? 4.595 9.958 7.687 1.00 93.69 211 LYS A O 1
ATOM 1678 N N . ALA A 1 212 ? 5.559 10.779 5.833 1.00 93.56 212 ALA A N 1
ATOM 1679 C CA . ALA A 1 212 ? 6.486 9.663 5.657 1.00 93.56 212 ALA A CA 1
ATOM 1680 C C . ALA A 1 212 ? 7.345 9.445 6.920 1.00 93.56 212 ALA A C 1
ATOM 1682 O O . ALA A 1 212 ? 7.917 10.393 7.464 1.00 93.56 212 ALA A O 1
ATOM 1683 N N . GLY A 1 213 ? 7.388 8.206 7.420 1.00 92.25 213 GLY A N 1
ATOM 1684 C CA . GLY A 1 213 ? 8.131 7.828 8.630 1.00 92.25 213 GLY A CA 1
ATOM 1685 C C . GLY A 1 213 ? 7.610 8.405 9.957 1.00 92.25 213 GLY A C 1
ATOM 1686 O O . GLY A 1 213 ? 8.211 8.158 11.002 1.00 92.25 213 GLY A O 1
ATOM 1687 N N . GLU A 1 214 ? 6.514 9.170 9.955 1.00 94.25 214 GLU A N 1
ATOM 1688 C CA . GLU A 1 214 ? 5.907 9.700 11.179 1.00 94.25 214 GLU A CA 1
ATOM 1689 C C . GLU A 1 214 ? 5.139 8.592 11.924 1.00 94.25 214 GLU A C 1
ATOM 1691 O O . GLU A 1 214 ? 4.536 7.715 11.304 1.00 94.25 214 GLU A O 1
ATOM 1696 N N . GLU A 1 215 ? 5.134 8.647 13.261 1.00 94.69 215 GLU A N 1
ATOM 1697 C CA . GLU A 1 215 ? 4.273 7.839 14.135 1.00 94.69 215 GLU A CA 1
ATOM 1698 C C . GLU A 1 215 ? 3.344 8.767 14.927 1.00 94.69 215 GLU A C 1
ATOM 1700 O O . GLU A 1 215 ? 3.774 9.778 15.488 1.00 94.69 215 GLU A O 1
ATOM 1705 N N . LYS A 1 216 ? 2.062 8.407 15.010 1.00 94.06 216 LYS A N 1
ATOM 1706 C CA . LYS A 1 216 ? 1.047 9.110 15.798 1.00 94.06 216 LYS A CA 1
ATOM 1707 C C . LYS A 1 216 ? 0.315 8.154 16.723 1.00 94.06 216 LYS A C 1
ATOM 1709 O O . LYS A 1 216 ? 0.380 6.936 16.596 1.00 94.06 216 LYS A O 1
ATOM 1714 N N . SER A 1 217 ? -0.381 8.728 17.696 1.00 94.00 217 SER A N 1
ATOM 1715 C CA . SER A 1 217 ? -1.217 7.997 18.648 1.00 94.00 217 SER A CA 1
ATOM 1716 C C . SER A 1 217 ? -2.653 8.498 18.572 1.00 94.00 217 SER A C 1
ATOM 1718 O O . SER A 1 217 ? -2.903 9.669 18.282 1.00 94.00 217 SER A O 1
ATOM 1720 N N . SER A 1 218 ? -3.604 7.612 18.830 1.00 94.19 218 SER A N 1
ATOM 1721 C CA . SER A 1 218 ? -5.026 7.924 18.899 1.00 94.19 218 SER A CA 1
ATOM 1722 C C . SER A 1 218 ? -5.690 7.042 19.948 1.00 94.19 218 SER A C 1
ATOM 1724 O O . SER A 1 218 ? -5.168 5.988 20.309 1.00 94.19 218 SER A O 1
ATOM 1726 N N . SER A 1 219 ? -6.834 7.482 20.462 1.00 93.75 219 SER A N 1
ATOM 1727 C CA . SER A 1 219 ? -7.591 6.725 21.453 1.00 93.75 219 SER A CA 1
ATOM 1728 C C . SER A 1 219 ? -9.091 6.717 21.186 1.00 93.75 219 SER A C 1
ATOM 1730 O O . SER A 1 219 ? -9.642 7.647 20.592 1.00 93.75 219 SER A O 1
ATOM 1732 N N . ILE A 1 220 ? -9.757 5.656 21.619 1.00 93.75 220 ILE A N 1
ATOM 1733 C CA . ILE A 1 220 ? -11.208 5.485 21.562 1.00 93.75 220 ILE A CA 1
ATOM 1734 C C . ILE A 1 220 ? -11.686 5.041 22.936 1.00 93.75 220 ILE A C 1
ATOM 1736 O O . ILE A 1 220 ? -11.002 4.286 23.625 1.00 93.75 220 ILE A O 1
ATOM 1740 N N . ILE A 1 221 ? -12.864 5.518 23.324 1.00 92.00 221 ILE A N 1
ATOM 1741 C CA . ILE A 1 221 ? -13.560 5.068 24.524 1.00 92.00 221 ILE A CA 1
ATOM 1742 C C . ILE A 1 221 ? -14.741 4.221 24.062 1.00 92.00 221 ILE A C 1
ATOM 1744 O O . ILE A 1 221 ? -15.589 4.703 23.312 1.00 92.00 221 ILE A O 1
ATOM 1748 N N . ALA A 1 222 ? -14.769 2.962 24.491 1.00 89.44 222 ALA A N 1
ATOM 1749 C CA . ALA A 1 222 ? -15.882 2.050 24.266 1.00 89.44 222 ALA A CA 1
ATOM 1750 C C . ALA A 1 222 ? -16.635 1.836 25.583 1.00 89.44 222 ALA A C 1
ATOM 1752 O O . ALA A 1 222 ? -16.017 1.559 26.610 1.00 89.44 222 ALA A O 1
ATOM 1753 N N . GLU A 1 223 ? -17.958 1.969 25.565 1.00 89.19 223 GLU A N 1
ATOM 1754 C CA . GLU A 1 223 ? -18.793 1.803 26.757 1.00 89.19 223 GLU A CA 1
ATOM 1755 C C . GLU A 1 223 ? -19.480 0.436 26.751 1.00 89.19 223 GLU A C 1
ATOM 1757 O O . GLU A 1 223 ? -20.060 0.025 25.746 1.00 89.19 223 GLU A O 1
ATOM 1762 N N . PHE A 1 224 ? -19.441 -0.261 27.886 1.00 85.69 224 PHE A N 1
ATOM 1763 C CA . PHE A 1 224 ? -20.015 -1.591 28.048 1.00 85.69 224 PHE A CA 1
ATOM 1764 C C . PHE A 1 224 ? -20.918 -1.661 29.276 1.00 85.69 224 PHE A C 1
ATOM 1766 O O . PHE A 1 224 ? -20.600 -1.157 30.351 1.00 85.69 224 PHE A O 1
ATOM 1773 N N . SER A 1 225 ? -22.034 -2.376 29.134 1.00 83.25 225 SER A N 1
ATOM 1774 C CA . SER A 1 225 ? -22.971 -2.668 30.225 1.00 83.25 225 SER A CA 1
ATOM 1775 C C . SER A 1 225 ? -22.684 -3.996 30.933 1.00 83.25 225 SER A C 1
ATOM 1777 O O . SER A 1 225 ? -23.464 -4.413 31.788 1.00 83.25 225 SER A O 1
ATOM 1779 N N . ARG A 1 226 ? -21.606 -4.698 30.558 1.00 81.31 226 ARG A N 1
ATOM 1780 C CA . ARG A 1 226 ? -21.214 -5.999 31.119 1.00 81.31 226 ARG A CA 1
ATOM 1781 C C . ARG A 1 226 ? -19.726 -6.033 31.463 1.00 81.31 226 ARG A C 1
ATOM 1783 O O . ARG A 1 226 ? -18.912 -5.474 30.735 1.00 81.31 226 ARG A O 1
ATOM 1790 N N . ALA A 1 227 ? -19.390 -6.709 32.558 1.00 83.62 227 ALA A N 1
ATOM 1791 C CA . ALA A 1 227 ? -18.011 -7.046 32.896 1.00 83.62 227 ALA A CA 1
ATOM 1792 C C . ALA A 1 227 ? -17.542 -8.222 32.029 1.00 83.62 227 ALA A C 1
ATOM 1794 O O . ALA A 1 227 ? -18.363 -9.031 31.594 1.00 83.62 227 ALA A O 1
ATOM 1795 N N . GLY A 1 228 ? -16.238 -8.327 31.796 1.00 84.44 228 GLY A N 1
ATOM 1796 C CA . GLY A 1 228 ? -15.683 -9.413 30.994 1.00 84.44 228 GLY A CA 1
ATOM 1797 C C . GLY A 1 228 ? -14.251 -9.160 30.558 1.00 84.44 228 GLY A C 1
ATOM 1798 O O . GLY A 1 228 ? -13.662 -8.121 30.873 1.00 84.44 228 GLY A O 1
ATOM 1799 N N . SER A 1 229 ? -13.695 -10.128 29.836 1.00 85.94 229 SER A N 1
ATOM 1800 C CA . SER A 1 229 ? -12.425 -9.972 29.136 1.00 85.94 229 SER A CA 1
ATOM 1801 C C . SER A 1 229 ? -12.662 -9.727 27.657 1.00 85.94 229 SER A C 1
ATOM 1803 O O . SER A 1 229 ? -13.510 -10.371 27.048 1.00 85.94 229 SER A O 1
ATOM 1805 N N . PHE A 1 230 ? -11.891 -8.809 27.085 1.00 86.81 230 PHE A N 1
ATOM 1806 C CA . PHE A 1 230 ? -12.097 -8.351 25.717 1.00 86.81 230 PHE A CA 1
ATOM 1807 C C . PHE A 1 230 ? -10.826 -8.463 24.889 1.00 86.81 230 PHE A C 1
ATOM 1809 O O . PHE A 1 230 ? -9.724 -8.228 25.394 1.00 86.81 230 PHE A O 1
ATOM 1816 N N . ASP A 1 231 ? -11.013 -8.756 23.607 1.00 88.62 231 ASP A N 1
ATOM 1817 C CA . ASP A 1 231 ? -9.985 -8.642 22.581 1.00 88.62 231 ASP A CA 1
ATOM 1818 C C . ASP A 1 231 ? -10.326 -7.477 21.647 1.00 88.62 231 ASP A C 1
ATOM 1820 O O . ASP A 1 231 ? -11.487 -7.243 21.305 1.00 88.62 231 ASP A O 1
ATOM 1824 N N . VAL A 1 232 ? -9.304 -6.718 21.250 1.00 89.06 232 VAL A N 1
ATOM 1825 C CA . VAL A 1 232 ? -9.448 -5.522 20.414 1.00 89.06 232 VAL A CA 1
ATOM 1826 C C . VAL A 1 232 ? -8.757 -5.760 19.082 1.00 89.06 232 VAL A C 1
ATOM 1828 O O . VAL A 1 232 ? -7.579 -6.117 19.044 1.00 89.06 232 VAL A O 1
ATOM 1831 N N . LYS A 1 233 ? -9.482 -5.511 17.994 1.00 90.50 233 LYS A N 1
ATOM 1832 C CA . LYS A 1 233 ? -8.969 -5.526 16.628 1.00 90.50 233 LYS A CA 1
ATOM 1833 C C . LYS A 1 233 ? -9.070 -4.122 16.044 1.00 90.50 233 LYS A C 1
ATOM 1835 O O . LYS A 1 233 ? -10.105 -3.471 16.171 1.00 90.50 233 LYS A O 1
ATOM 1840 N N . ILE A 1 234 ? -7.988 -3.661 15.424 1.00 90.44 234 ILE A N 1
ATOM 1841 C CA . ILE A 1 234 ? -7.924 -2.362 14.753 1.00 90.44 234 ILE A CA 1
ATOM 1842 C C . ILE A 1 234 ? -7.384 -2.581 13.348 1.00 90.44 234 ILE A C 1
ATOM 1844 O O . ILE A 1 234 ? -6.352 -3.231 13.183 1.00 90.44 234 ILE A O 1
ATOM 1848 N N . GLU A 1 235 ? -8.084 -2.036 12.362 1.00 89.31 235 GLU A N 1
ATOM 1849 C CA . GLU A 1 235 ? -7.707 -2.046 10.948 1.00 89.31 235 GLU A CA 1
ATOM 1850 C C . GLU A 1 235 ? -7.740 -0.603 10.428 1.00 89.31 235 GLU A C 1
ATOM 1852 O O . GLU A 1 235 ? -8.595 0.175 10.851 1.00 89.31 235 GLU A O 1
ATOM 1857 N N . ILE A 1 236 ? -6.785 -0.237 9.569 1.00 85.62 236 ILE A N 1
ATOM 1858 C CA . ILE A 1 236 ? -6.730 1.049 8.851 1.00 85.62 236 ILE A CA 1
ATOM 1859 C C . ILE A 1 236 ? -6.807 0.747 7.360 1.00 85.62 236 ILE A C 1
ATOM 1861 O O . ILE A 1 236 ? -6.145 -0.239 6.958 1.00 85.62 236 ILE A O 1
#

Secondary structure (DSSP, 8-state):
-HHHHHHHHHHHHHHHHHHHHHHHHHHHHHS----HHHHHHHHHHHHHHTTTS-EE--EEE-----EEEGGGG--SSEEEEEEE--TTTEEETTS--SSSEEEETTTTEEEE-S-EEE-EEEEEEEETTEEEEEEEESSPPP-EEEEEEEE-SEE-TTT-SEEEEEEEEEE-SSS---S-EEEEEEEEESS---TTSPPSEEEEEEE----TT-EEEEEEEEE-SS-EEEEEEEE-

Radius of gyration: 25.74 Å; chains: 1; bounding box: 83×34×67 Å

Foldseek 3Di:
DVVVVVVVVVVVVVVVVVVVCCCVVCVCVVAPADDPVVVLLVLQVVQVVVAQDKDKDKHWHAQDFDKDAQVVNDDPAEGEAEAEPDPLLEDEPVDDNPNFWYADPVRRIIGGRHGHTWMWIWHWHCDPRHTYIYTYTDFFDWDKDWPDKDWDQWDDVVVPQKIKIKTKIATQTQAWQPDWDKKWKFKDAPVDPDPPDDGPDIDIDTDDTHGHGGMDMDIDIDGHPDTGGMDMDIDD